Protein AF-F2PNS3-F1 (afdb_monomer_lite)

Radius of gyration: 21.72 Å; chains: 1; bounding box: 48×48×62 Å

Sequence (199 aa):
MDTTLRHGPFVMQLGSMPVQNILVDKEWNIKQFIEVQSICSLPIELMLPPSWITGKDIDKLLSTEDDRLQICYRQFAHTLRHEEAKRPLLPNGRLHSDTLIDGLHSSKFWLLQALQSSGNPLHTFRRVKGYGDNYAGKGKPLAAAAFRPQIYDYLKYKIASYVDYRKDVQKLFNGEYGRVYDEEDLDYIRRRPIVPERK

Secondary structure (DSSP, 8-state):
--GGGTT--EEEEE----GGGEEE-TT--EEEES--S-EEEEEGGG----TTTTSS-GGG--GGGHHHHHHHHHHHHHHHHHHHHHS-SSTTS--HHHHHHHHHHSTHHHHHHHHH-SS-HHHHHTTSTTSGGGSSSSS--HHHHHH-TTHHHHHHHHHHHHHHHHHHHHHHHTT-S-S---GGGGGGG----------

pLDDT: mean 71.18, std 15.19, range [37.59, 95.81]

Foldseek 3Di:
DPPVQQVDDWDWDQAQQDPVQFDADPVRHTDDGNDSVDTDRGRLLLDADHCCLLVDRVLPQDPVCLVSVLVSQLVVLVVQQVVCVVPPPDPVSDRSSVVSNVCSVALNRLQSCLVRDPDNSVSSNVPHPPQVVPPVDDDDRVVQCVVDPVSVVVVVVVVVVVVVVVVVVVCVVVCVPPPDPPVVPVCVVVPPDPDDPDD

Structure (mmCIF, N/CA/C/O backbone):
data_AF-F2PNS3-F1
#
_entry.id   AF-F2PNS3-F1
#
loop_
_atom_site.group_PDB
_atom_site.id
_atom_site.type_symbol
_atom_site.label_atom_id
_atom_site.label_alt_id
_atom_site.label_comp_id
_atom_site.label_asym_id
_atom_site.label_entity_id
_atom_site.label_seq_id
_atom_site.pdbx_PDB_ins_code
_atom_site.Cartn_x
_atom_site.Cartn_y
_atom_site.Cartn_z
_atom_site.occupancy
_atom_site.B_iso_or_equiv
_atom_site.auth_seq_id
_atom_site.auth_comp_id
_atom_site.auth_asym_id
_atom_site.auth_atom_id
_atom_site.pdbx_PDB_model_num
ATOM 1 N N . MET A 1 1 ? 3.417 -13.282 -0.973 1.00 59.19 1 MET A N 1
ATOM 2 C CA . MET A 1 1 ? 2.234 -12.900 -1.773 1.00 59.19 1 MET A CA 1
ATOM 3 C C . MET A 1 1 ? 1.357 -14.131 -1.872 1.00 59.19 1 MET A C 1
ATOM 5 O O . MET A 1 1 ? 1.878 -15.151 -2.310 1.00 59.19 1 MET A O 1
ATOM 9 N N . ASP A 1 2 ? 0.098 -14.058 -1.436 1.00 63.03 2 ASP A N 1
ATOM 10 C CA . ASP A 1 2 ? -0.874 -15.126 -1.698 1.00 63.03 2 ASP A CA 1
ATOM 11 C C . ASP A 1 2 ? -1.191 -15.096 -3.196 1.00 63.03 2 ASP A C 1
ATOM 13 O O . ASP A 1 2 ? -1.800 -14.158 -3.704 1.00 63.03 2 ASP A O 1
ATOM 17 N N . THR A 1 3 ? -0.706 -16.094 -3.929 1.00 65.88 3 THR A N 1
ATOM 18 C CA . THR A 1 3 ? -0.845 -16.153 -5.386 1.00 65.88 3 THR A CA 1
ATOM 19 C C . THR A 1 3 ? -2.300 -16.278 -5.829 1.00 65.88 3 THR A C 1
ATOM 21 O O . THR A 1 3 ? -2.596 -15.954 -6.978 1.00 65.88 3 THR A O 1
ATOM 24 N N . THR A 1 4 ? -3.202 -16.693 -4.934 1.00 70.06 4 THR A N 1
ATOM 25 C CA . THR A 1 4 ? -4.631 -16.851 -5.223 1.00 70.06 4 THR A CA 1
ATOM 26 C C . THR A 1 4 ? -5.373 -15.517 -5.328 1.00 70.06 4 THR A C 1
ATOM 28 O O . THR A 1 4 ? -6.423 -15.472 -5.961 1.00 70.06 4 THR A O 1
ATOM 31 N N . LEU A 1 5 ? -4.810 -14.420 -4.797 1.00 70.81 5 LEU A N 1
ATOM 32 C CA . LEU A 1 5 ? -5.436 -13.087 -4.798 1.00 70.81 5 LEU A CA 1
ATOM 33 C C . LEU A 1 5 ? -4.932 -12.150 -5.913 1.00 70.81 5 LEU A C 1
ATOM 35 O O . LEU A 1 5 ? -5.430 -11.034 -6.065 1.00 70.81 5 LEU A O 1
ATOM 39 N N . ARG A 1 6 ? -3.976 -12.603 -6.738 1.00 68.81 6 ARG A N 1
ATOM 40 C CA . ARG A 1 6 ? -3.361 -11.806 -7.824 1.00 68.81 6 ARG A CA 1
ATOM 41 C C . ARG A 1 6 ? -4.333 -11.395 -8.925 1.00 68.81 6 ARG A C 1
ATOM 43 O O . ARG A 1 6 ? -4.111 -10.409 -9.621 1.00 68.81 6 ARG A O 1
ATOM 50 N N . HIS A 1 7 ? -5.389 -12.181 -9.109 1.00 73.19 7 HIS A N 1
ATOM 51 C CA . HIS A 1 7 ? -6.412 -11.958 -10.131 1.00 73.19 7 HIS A CA 1
ATOM 52 C C . HIS A 1 7 ? -7.730 -11.460 -9.533 1.00 73.19 7 HIS A C 1
ATOM 54 O O . HIS A 1 7 ? -8.763 -11.496 -10.197 1.00 73.19 7 HIS A O 1
ATOM 60 N N . GLY A 1 8 ? -7.686 -10.977 -8.291 1.00 75.81 8 GLY A N 1
ATOM 61 C CA . GLY A 1 8 ? -8.823 -10.408 -7.597 1.00 75.81 8 GLY A CA 1
ATOM 62 C C . GLY A 1 8 ? -9.159 -11.125 -6.285 1.00 75.81 8 GLY A C 1
ATOM 63 O O . GLY A 1 8 ? -8.491 -12.084 -5.900 1.00 75.81 8 GLY A O 1
ATOM 64 N N . PRO A 1 9 ? -10.203 -10.655 -5.589 1.00 82.38 9 PRO A N 1
ATOM 65 C CA . PRO A 1 9 ? -11.119 -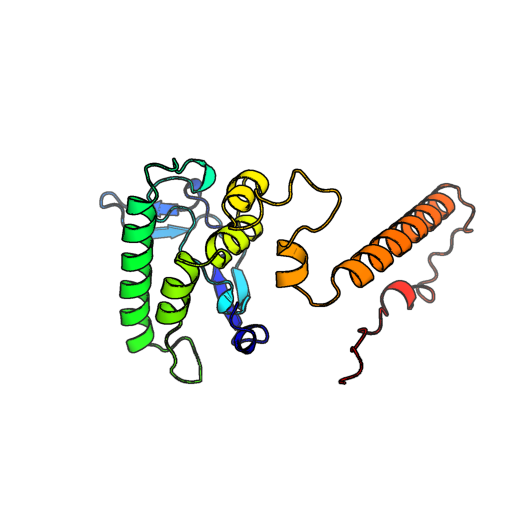9.602 -6.029 1.00 82.38 9 PRO A CA 1
ATOM 66 C C . PRO A 1 9 ? -10.454 -8.222 -6.073 1.00 82.38 9 PRO A C 1
ATOM 68 O O . PRO A 1 9 ? -9.507 -7.935 -5.337 1.00 82.38 9 PRO A O 1
ATOM 71 N N . PHE A 1 10 ? -10.940 -7.388 -6.988 1.00 85.12 10 PHE A N 1
ATOM 72 C CA . PHE A 1 10 ? -10.526 -5.997 -7.098 1.00 85.12 10 PHE A CA 1
ATOM 73 C C . PHE A 1 10 ? -11.463 -5.145 -6.256 1.00 85.12 10 PHE A C 1
ATOM 75 O O . PHE A 1 10 ? -12.682 -5.312 -6.310 1.00 85.12 10 PHE A O 1
ATOM 82 N N . VAL A 1 11 ? -10.886 -4.246 -5.475 1.00 84.44 11 VAL A N 1
ATOM 83 C CA . VAL A 1 11 ? -11.626 -3.333 -4.610 1.00 84.44 11 VAL A CA 1
ATOM 84 C C . VAL A 1 11 ? -11.233 -1.906 -4.943 1.00 84.44 11 VAL A C 1
ATOM 86 O O . VAL A 1 11 ? -10.104 -1.640 -5.365 1.00 84.44 11 VAL A O 1
ATOM 89 N N . MET A 1 12 ? -12.182 -0.990 -4.769 1.00 84.56 12 MET A N 1
ATOM 90 C CA . MET A 1 12 ? -11.931 0.433 -4.943 1.00 84.56 12 MET A CA 1
ATOM 91 C C . MET A 1 12 ? -11.015 0.905 -3.813 1.00 84.56 12 MET A C 1
ATOM 93 O O . MET A 1 12 ? -11.377 0.814 -2.641 1.00 84.56 12 MET A O 1
ATOM 97 N N . GLN A 1 13 ? -9.826 1.378 -4.165 1.00 81.38 13 GLN A N 1
ATOM 98 C CA . GLN A 1 13 ? -8.827 1.874 -3.227 1.00 81.38 13 GLN A CA 1
ATOM 99 C C . GLN A 1 13 ? -8.565 3.345 -3.523 1.00 81.38 13 GLN A C 1
ATOM 101 O O . GLN A 1 13 ? -8.410 3.745 -4.680 1.00 81.38 13 GLN A O 1
ATOM 106 N N . LEU A 1 14 ? -8.513 4.149 -2.463 1.00 76.75 14 LEU A N 1
ATOM 107 C CA . LEU A 1 14 ? -7.937 5.483 -2.544 1.00 76.75 14 LEU A CA 1
ATOM 108 C C . LEU A 1 14 ? -6.428 5.298 -2.740 1.00 76.75 14 LEU A C 1
ATOM 110 O O . LEU A 1 14 ? -5.812 4.505 -2.028 1.00 76.75 14 LEU A O 1
ATOM 114 N N . GLY A 1 15 ? -5.858 5.966 -3.742 1.00 70.12 15 GLY A N 1
ATOM 115 C CA . GLY A 1 15 ? -4.428 5.930 -4.032 1.00 70.12 15 GLY A CA 1
ATOM 116 C C . GLY A 1 15 ? -3.601 6.640 -2.959 1.00 70.12 15 GLY A C 1
ATOM 117 O O . GLY A 1 15 ? -4.011 6.753 -1.803 1.00 70.12 15 GLY A O 1
ATOM 118 N N . SER A 1 16 ? -2.425 7.154 -3.329 1.00 68.50 16 SER A N 1
ATOM 119 C CA . SER A 1 16 ? -1.614 7.957 -2.410 1.00 68.50 16 SER A CA 1
ATOM 120 C C . SER A 1 16 ? -2.439 9.121 -1.850 1.00 68.50 16 SER A C 1
ATOM 122 O O . SER A 1 16 ? -2.840 10.028 -2.578 1.00 68.50 16 SER A O 1
ATOM 124 N N . MET A 1 17 ? -2.704 9.080 -0.542 1.00 73.56 17 MET A N 1
ATOM 125 C CA . MET A 1 17 ? -3.360 10.157 0.198 1.00 73.56 17 MET A CA 1
ATOM 126 C C . MET A 1 17 ? -2.310 10.872 1.037 1.00 73.56 17 MET A C 1
ATOM 128 O O . MET A 1 17 ? -2.053 10.460 2.172 1.00 73.56 17 MET A O 1
ATOM 132 N N . PRO A 1 18 ? -1.646 11.898 0.497 1.00 74.00 18 PRO A N 1
ATOM 133 C CA . PRO A 1 18 ? -0.634 12.592 1.260 1.00 74.00 18 PRO A CA 1
ATOM 134 C C . PRO A 1 18 ? -1.296 13.431 2.363 1.00 74.00 18 PRO A C 1
ATOM 136 O O . PRO A 1 18 ? -2.397 13.953 2.186 1.00 74.00 18 PRO A O 1
ATOM 139 N N . VAL A 1 19 ? -0.623 13.562 3.510 1.00 78.38 19 VAL A N 1
ATOM 140 C CA . VAL A 1 19 ? -1.186 14.203 4.717 1.00 78.38 19 VAL A CA 1
ATOM 141 C C . VAL A 1 19 ? -1.659 15.631 4.439 1.00 78.38 19 VAL A C 1
ATOM 143 O O . VAL A 1 19 ? -2.686 16.040 4.968 1.00 78.38 19 VAL A O 1
ATOM 146 N N . GLN A 1 20 ? -0.968 16.369 3.562 1.00 81.25 20 GLN A N 1
ATOM 147 C CA . GLN A 1 20 ? -1.348 17.735 3.189 1.00 81.25 20 GLN A CA 1
ATOM 148 C C . GLN A 1 20 ? -2.720 17.853 2.502 1.00 81.25 20 GLN A C 1
ATOM 150 O O . GLN A 1 20 ? -3.283 18.942 2.470 1.00 81.25 20 GLN A O 1
ATOM 155 N N . ASN A 1 21 ? -3.269 16.751 1.982 1.00 81.69 21 ASN A N 1
ATOM 156 C CA . ASN A 1 21 ? -4.560 16.740 1.294 1.00 81.69 21 ASN A CA 1
ATOM 157 C C . ASN A 1 21 ? -5.712 16.290 2.211 1.00 81.69 21 ASN A C 1
ATOM 159 O O . ASN A 1 21 ? -6.832 16.115 1.728 1.00 81.69 21 ASN A O 1
ATOM 163 N N . ILE A 1 22 ? -5.462 16.089 3.511 1.00 86.38 22 ILE A N 1
ATOM 164 C CA . ILE A 1 22 ? -6.455 15.640 4.494 1.00 86.38 22 ILE A CA 1
ATOM 165 C C . ILE A 1 22 ? -6.854 16.819 5.381 1.00 86.38 22 ILE A C 1
ATOM 167 O O . ILE A 1 22 ? -6.030 17.373 6.104 1.00 86.38 22 ILE A O 1
ATOM 171 N N . LEU A 1 23 ? -8.136 17.178 5.355 1.00 90.31 23 LEU A N 1
ATOM 172 C CA . LEU A 1 23 ? -8.712 18.182 6.243 1.00 90.31 23 LEU A CA 1
ATOM 173 C C . LEU A 1 23 ? -9.327 17.514 7.468 1.00 90.31 23 LEU A C 1
ATOM 175 O O . LEU A 1 23 ? -10.104 16.561 7.345 1.00 90.31 23 LEU A O 1
ATOM 179 N N . VAL A 1 24 ? -9.010 18.057 8.640 1.00 92.31 24 VAL A N 1
ATOM 180 C CA . VAL A 1 24 ? -9.491 17.577 9.938 1.00 92.31 24 VAL A CA 1
ATOM 181 C C . VAL A 1 24 ? -10.218 18.682 10.705 1.00 92.31 24 VAL A C 1
ATOM 183 O O . VAL A 1 24 ? -9.988 19.866 10.457 1.00 92.31 24 VAL A O 1
ATOM 186 N N . ASP A 1 25 ? -11.109 18.305 11.624 1.00 95.25 25 ASP A N 1
ATOM 187 C CA . ASP A 1 25 ? -11.670 19.241 12.606 1.00 95.25 25 ASP A CA 1
ATOM 188 C C . ASP A 1 25 ? -10.725 19.476 13.800 1.00 95.25 25 ASP A C 1
ATOM 190 O O . ASP A 1 25 ? -9.586 19.004 13.826 1.00 95.25 25 ASP A O 1
ATOM 194 N N . LYS A 1 26 ? -11.192 20.249 14.789 1.00 95.50 26 LYS A N 1
ATOM 195 C CA . LYS A 1 26 ? -10.416 20.605 15.988 1.00 95.50 26 LYS A CA 1
ATOM 196 C C . LYS A 1 26 ? -10.078 19.382 16.845 1.00 95.50 26 LYS A C 1
ATOM 198 O O . LYS A 1 26 ? -9.096 19.404 17.582 1.00 95.50 26 LYS A O 1
ATOM 203 N N . GLU A 1 27 ? -10.872 18.326 16.728 1.00 95.81 27 GLU A N 1
ATOM 204 C CA . GLU A 1 27 ? -10.733 17.053 17.423 1.00 95.81 27 GLU A CA 1
ATOM 205 C C . GLU A 1 27 ? -9.960 16.008 16.592 1.00 95.81 27 GLU A C 1
ATOM 207 O O . GLU A 1 27 ? -9.907 14.843 16.980 1.00 95.81 27 GLU A O 1
ATOM 212 N N . TRP A 1 28 ? -9.332 16.412 15.479 1.00 87.94 28 TRP A N 1
ATOM 213 C CA . TRP A 1 28 ? -8.573 15.556 14.554 1.00 87.94 28 TRP A CA 1
ATOM 214 C C . TRP A 1 28 ? -9.398 14.517 13.777 1.00 87.94 28 TRP A C 1
ATOM 216 O O . TRP A 1 28 ? -8.833 13.599 13.177 1.00 87.94 28 TRP A O 1
ATOM 226 N N . ASN A 1 29 ? -10.722 14.663 13.701 1.00 90.12 29 ASN A N 1
ATOM 227 C CA . ASN A 1 29 ? -11.534 13.806 12.841 1.00 90.12 29 ASN A CA 1
ATOM 228 C C . ASN A 1 29 ? -11.372 14.220 11.379 1.00 90.12 29 ASN A C 1
ATOM 230 O O . ASN A 1 29 ? -11.543 15.391 11.037 1.00 90.12 29 ASN A O 1
ATOM 234 N N . ILE A 1 30 ? -11.128 13.246 10.500 1.00 88.56 30 ILE A N 1
ATOM 235 C CA . ILE A 1 30 ? -11.073 13.466 9.050 1.00 88.56 30 ILE A CA 1
ATOM 236 C C . ILE A 1 30 ? -12.444 13.949 8.563 1.00 88.56 30 ILE A C 1
ATOM 238 O O . ILE A 1 30 ? -13.450 13.258 8.732 1.00 88.56 30 ILE A O 1
ATOM 242 N N . LYS A 1 31 ? -12.483 15.133 7.944 1.00 93.56 31 LYS A N 1
ATOM 243 C CA . LYS A 1 31 ? -13.697 15.714 7.351 1.00 93.56 31 LYS A CA 1
ATOM 244 C C . LYS A 1 31 ? -13.723 15.606 5.842 1.00 93.56 31 LYS A C 1
ATOM 246 O O . LYS A 1 31 ? -14.784 15.365 5.275 1.00 93.56 31 LYS A O 1
ATOM 251 N N . GLN A 1 32 ? -12.581 15.813 5.195 1.00 87.94 32 GLN A N 1
ATOM 252 C CA . GLN A 1 32 ? -12.537 15.902 3.743 1.00 87.94 32 GLN A CA 1
ATOM 253 C C . GLN A 1 32 ? -11.150 15.569 3.194 1.00 87.94 32 GLN A C 1
ATOM 255 O O . GLN A 1 32 ? -10.132 15.831 3.832 1.00 87.94 32 GLN A O 1
ATOM 260 N N . PHE A 1 33 ? -11.133 15.040 1.972 1.00 85.12 33 PHE A N 1
ATOM 261 C CA . PHE A 1 33 ? -9.939 14.919 1.143 1.00 85.12 33 PHE A CA 1
ATOM 262 C C . PHE A 1 33 ? -10.001 15.989 0.048 1.00 85.12 33 PHE A C 1
ATOM 264 O O . PHE A 1 33 ? -10.978 16.038 -0.699 1.00 85.12 33 PHE A O 1
ATOM 271 N N . ILE A 1 34 ? -9.001 16.871 -0.014 1.00 79.25 34 ILE A N 1
ATOM 272 C CA . ILE A 1 34 ? -8.965 17.985 -0.981 1.00 79.25 34 ILE A CA 1
ATOM 273 C C . ILE A 1 34 ? -8.688 17.462 -2.386 1.00 79.25 34 ILE A C 1
ATOM 275 O O . ILE A 1 34 ? -9.328 17.868 -3.350 1.00 79.25 34 ILE A O 1
ATOM 279 N N . GLU A 1 35 ? -7.736 16.544 -2.493 1.00 67.75 35 GLU A N 1
ATOM 280 C CA . GLU A 1 35 ? -7.313 15.993 -3.767 1.00 67.75 35 GLU A CA 1
ATOM 281 C C . GLU A 1 35 ? -6.947 14.528 -3.559 1.00 67.75 35 GLU A C 1
ATOM 283 O O . GLU A 1 35 ? -5.933 14.179 -2.944 1.00 67.75 35 GLU A O 1
ATOM 288 N N . VAL A 1 36 ? -7.828 13.665 -4.062 1.00 63.34 36 VAL A N 1
ATOM 289 C CA . VAL A 1 36 ? -7.564 12.241 -4.203 1.00 63.34 36 VAL A CA 1
ATOM 290 C C . VAL A 1 36 ? -6.870 12.077 -5.548 1.00 63.34 36 VAL A C 1
ATOM 292 O O . VAL A 1 36 ? -7.523 12.058 -6.587 1.00 63.34 36 VAL A O 1
ATOM 295 N N . GLN A 1 37 ? -5.536 12.006 -5.532 1.00 63.72 37 GLN A N 1
ATOM 296 C CA . GLN A 1 37 ? -4.719 11.937 -6.752 1.00 63.72 37 GLN A CA 1
ATOM 297 C C . GLN A 1 37 ? -5.115 10.765 -7.661 1.00 63.72 37 GLN A C 1
ATOM 299 O O . GLN A 1 37 ? -4.942 10.823 -8.875 1.00 63.72 37 GLN A O 1
ATOM 304 N N . SER A 1 38 ? -5.646 9.688 -7.078 1.00 67.44 38 SER A N 1
ATOM 305 C CA . SER A 1 38 ? -6.239 8.583 -7.824 1.00 67.44 38 SER A CA 1
ATOM 306 C C . SER A 1 38 ? -7.203 7.778 -6.958 1.00 67.44 38 SER A C 1
ATOM 308 O O . SER A 1 38 ? -6.968 7.565 -5.768 1.00 67.44 38 SER A O 1
ATOM 310 N N . ILE A 1 39 ? -8.285 7.307 -7.570 1.00 78.62 39 ILE A N 1
ATOM 311 C CA . ILE A 1 39 ? -9.094 6.202 -7.057 1.00 78.62 39 ILE A CA 1
ATOM 312 C C . ILE A 1 39 ? -8.952 5.082 -8.075 1.00 78.62 39 ILE A C 1
ATOM 314 O O . ILE A 1 39 ? -9.240 5.281 -9.254 1.00 78.62 39 ILE A O 1
ATOM 318 N N . CYS A 1 40 ? -8.492 3.920 -7.629 1.00 79.38 40 CYS A N 1
ATOM 319 C CA . CYS A 1 40 ? -8.182 2.808 -8.515 1.00 79.38 40 CYS A CA 1
ATOM 320 C C . CYS A 1 40 ? -8.881 1.538 -8.039 1.00 79.38 40 CYS A C 1
ATOM 322 O O . CYS A 1 40 ? -8.894 1.227 -6.849 1.00 79.38 40 CYS A O 1
ATOM 324 N N . SER A 1 41 ? -9.413 0.766 -8.984 1.00 86.31 41 SER A N 1
ATOM 325 C CA . SER A 1 41 ? -9.805 -0.618 -8.727 1.00 86.31 41 SER A CA 1
ATOM 326 C C . SER A 1 41 ? -8.546 -1.481 -8.774 1.00 86.31 41 SER A C 1
ATOM 328 O O . SER A 1 41 ? -7.973 -1.694 -9.843 1.00 86.31 41 SER A O 1
ATOM 330 N N . LEU A 1 42 ? -8.068 -1.920 -7.610 1.00 84.12 42 LEU A N 1
ATOM 331 C CA . LEU A 1 42 ? -6.819 -2.670 -7.466 1.00 84.12 42 LEU A CA 1
ATOM 332 C C . LEU A 1 42 ? -7.075 -4.024 -6.797 1.00 84.12 42 LEU A C 1
ATOM 334 O O . LEU A 1 42 ? -8.009 -4.129 -5.992 1.00 84.12 42 LEU A O 1
ATOM 338 N N . PRO A 1 43 ? -6.250 -5.055 -7.079 1.00 85.12 43 PRO A N 1
ATOM 339 C CA . PRO A 1 43 ? -6.300 -6.308 -6.342 1.00 85.12 43 PRO A CA 1
ATOM 340 C C . PRO A 1 43 ? -6.238 -6.034 -4.845 1.00 85.12 43 PRO A C 1
ATOM 342 O O . PRO A 1 43 ? -5.425 -5.227 -4.384 1.00 85.12 43 PRO A O 1
ATOM 345 N N . ILE A 1 44 ? -7.080 -6.720 -4.082 1.00 83.50 44 ILE A N 1
ATOM 346 C CA . ILE A 1 44 ? -7.166 -6.504 -2.639 1.00 83.50 44 ILE A CA 1
ATOM 347 C C . ILE A 1 44 ? -5.830 -6.746 -1.927 1.00 83.50 44 ILE A C 1
ATOM 349 O O . ILE A 1 44 ? -5.541 -6.110 -0.926 1.00 83.50 44 ILE A O 1
ATOM 353 N N . GLU A 1 45 ? -4.948 -7.586 -2.478 1.00 80.25 45 GLU A N 1
ATOM 354 C CA . GLU A 1 45 ? -3.616 -7.803 -1.910 1.00 80.25 45 GLU A CA 1
ATOM 355 C C . GLU A 1 45 ? -2.723 -6.552 -1.877 1.00 80.25 45 GLU A C 1
ATOM 357 O O . GLU A 1 45 ? -1.747 -6.566 -1.120 1.00 80.25 45 GLU A O 1
ATOM 362 N N . LEU A 1 46 ? -3.047 -5.529 -2.683 1.00 81.75 46 LEU A N 1
ATOM 363 C CA . LEU A 1 46 ? -2.368 -4.233 -2.746 1.00 81.75 46 LEU A CA 1
ATOM 364 C C . LEU A 1 46 ? -2.927 -3.214 -1.750 1.00 81.75 46 LEU A C 1
ATOM 366 O O . LEU A 1 46 ? -2.326 -2.155 -1.592 1.00 81.75 46 LEU A O 1
ATOM 370 N N . MET A 1 47 ? -4.046 -3.509 -1.087 1.00 83.50 47 MET A N 1
ATOM 371 C CA . MET A 1 47 ? -4.551 -2.633 -0.042 1.00 83.50 47 MET A CA 1
ATOM 372 C C . MET A 1 47 ? -3.560 -2.654 1.118 1.00 83.50 47 MET A C 1
ATOM 374 O O . MET A 1 47 ? -3.230 -3.709 1.659 1.00 83.50 47 MET A O 1
ATOM 378 N N . LEU A 1 48 ? -3.065 -1.474 1.469 1.00 81.94 48 LEU A N 1
ATOM 379 C CA . LEU A 1 48 ? -2.220 -1.244 2.628 1.00 81.94 48 LEU A CA 1
ATOM 380 C C . LEU A 1 48 ? -2.857 -0.167 3.505 1.00 81.94 48 LEU A C 1
ATOM 382 O O . LEU A 1 48 ? -3.609 0.673 2.998 1.00 81.94 48 LEU A O 1
ATOM 386 N N . PRO A 1 49 ? -2.553 -0.145 4.812 1.00 84.06 49 PRO A N 1
ATOM 387 C CA . PRO A 1 49 ? -2.902 0.998 5.637 1.00 84.06 49 PRO A CA 1
ATOM 388 C C . PRO A 1 49 ? -2.247 2.274 5.082 1.00 84.06 49 PRO A C 1
ATOM 390 O O . PRO A 1 49 ? -1.159 2.192 4.503 1.00 84.06 49 PRO A O 1
ATOM 393 N N . PRO A 1 50 ? -2.863 3.455 5.268 1.00 81.50 50 PRO A N 1
ATOM 394 C CA . PRO A 1 50 ? -2.295 4.706 4.781 1.00 81.50 50 PRO A CA 1
ATOM 395 C C . PRO A 1 50 ? -0.851 4.921 5.256 1.00 81.50 50 PRO A C 1
ATOM 397 O O . PRO A 1 50 ? -0.514 4.629 6.404 1.00 81.50 50 PRO A O 1
ATOM 400 N N . SER A 1 51 ? 0.005 5.483 4.398 1.00 77.50 51 SER A N 1
ATOM 401 C CA . SER A 1 51 ? 1.439 5.682 4.690 1.00 77.50 51 SER A CA 1
ATOM 402 C C . SER A 1 51 ? 1.704 6.525 5.942 1.00 77.50 51 SER A C 1
ATOM 404 O O . SER A 1 51 ? 2.734 6.370 6.592 1.00 77.50 51 SER A O 1
ATOM 406 N N . TRP A 1 52 ? 0.756 7.391 6.294 1.00 80.44 52 TRP A N 1
ATOM 407 C CA . TRP A 1 52 ? 0.786 8.279 7.450 1.00 80.44 52 TRP A CA 1
ATOM 408 C C . TRP A 1 52 ? 0.158 7.683 8.711 1.00 80.44 52 TRP A C 1
ATOM 410 O O . TRP A 1 52 ? -0.028 8.404 9.687 1.00 80.44 52 TRP A O 1
ATOM 420 N N . ILE A 1 53 ? -0.169 6.387 8.739 1.00 84.25 53 ILE A N 1
ATOM 421 C CA . ILE A 1 53 ? -0.887 5.779 9.870 1.00 84.25 53 ILE A CA 1
ATOM 422 C C . ILE A 1 53 ? -0.141 5.864 11.204 1.00 84.25 53 ILE A C 1
ATOM 424 O O . ILE A 1 53 ? -0.743 5.826 12.273 1.00 84.25 53 ILE A O 1
ATOM 428 N N . THR A 1 54 ? 1.178 6.016 11.155 1.00 85.12 54 THR A N 1
ATOM 429 C CA . THR A 1 54 ? 1.999 6.232 12.346 1.00 85.12 54 THR A CA 1
ATOM 430 C C . THR A 1 54 ? 1.969 7.685 12.821 1.00 85.12 54 THR A C 1
ATOM 432 O O . THR A 1 54 ? 2.537 7.983 13.864 1.00 85.12 54 THR A O 1
ATOM 435 N N . GLY A 1 55 ? 1.342 8.613 12.095 1.00 81.50 55 GLY A N 1
ATOM 436 C CA . GLY A 1 55 ? 1.472 10.061 12.295 1.00 81.50 55 GLY A CA 1
ATOM 437 C C . GLY A 1 55 ? 2.806 10.627 11.792 1.00 81.50 55 GLY A C 1
ATOM 438 O O . GLY A 1 55 ? 3.124 11.785 12.050 1.00 81.50 55 GLY A O 1
ATOM 439 N N . LYS A 1 56 ? 3.603 9.813 11.094 1.00 77.50 56 LYS A N 1
ATOM 440 C CA . LYS A 1 56 ? 4.839 10.204 10.417 1.00 77.50 56 LYS A CA 1
ATOM 441 C C . LYS A 1 56 ? 4.799 9.707 8.982 1.00 77.50 56 LYS A C 1
ATOM 443 O O . LYS A 1 56 ? 4.142 8.717 8.675 1.00 77.50 56 LYS A O 1
ATOM 448 N N . ASP A 1 57 ? 5.536 10.391 8.118 1.00 73.94 57 ASP A N 1
ATOM 449 C CA . ASP A 1 57 ? 5.851 9.851 6.802 1.00 73.94 57 ASP A CA 1
ATOM 450 C C . ASP A 1 57 ? 6.653 8.554 6.978 1.00 73.94 57 ASP A C 1
ATOM 452 O O . ASP A 1 57 ? 7.590 8.508 7.782 1.00 73.94 57 ASP A O 1
ATOM 456 N N . ILE A 1 58 ? 6.290 7.508 6.240 1.00 72.88 58 ILE A N 1
ATOM 457 C CA . ILE A 1 58 ? 6.963 6.212 6.302 1.00 72.88 58 ILE A CA 1
ATOM 458 C C . ILE A 1 58 ? 8.446 6.321 5.936 1.00 72.88 58 ILE A C 1
ATOM 460 O O . ILE A 1 58 ? 9.271 5.601 6.497 1.00 72.88 58 ILE A O 1
ATOM 464 N N . ASP A 1 59 ? 8.799 7.272 5.065 1.00 67.50 59 ASP A N 1
ATOM 465 C CA . ASP A 1 59 ? 10.189 7.539 4.692 1.00 67.50 59 ASP A CA 1
ATOM 466 C C . ASP A 1 59 ? 10.983 8.169 5.844 1.00 67.50 59 ASP A C 1
ATOM 468 O O . ASP A 1 59 ? 12.207 8.054 5.892 1.00 67.50 59 ASP A O 1
ATOM 472 N N . LYS A 1 60 ? 10.288 8.794 6.802 1.00 71.38 60 LYS A N 1
ATOM 473 C CA . LYS A 1 60 ? 10.856 9.432 7.998 1.00 71.38 60 LYS A CA 1
ATOM 474 C C . LYS A 1 60 ? 10.773 8.552 9.246 1.00 71.38 60 LYS A C 1
ATOM 476 O O . LYS A 1 60 ? 11.200 8.990 10.314 1.00 71.38 60 LYS A O 1
ATOM 481 N N . LEU A 1 61 ? 10.217 7.345 9.140 1.00 72.69 61 LEU A N 1
ATOM 482 C CA . LEU A 1 61 ? 10.142 6.415 10.260 1.00 72.69 61 LEU A CA 1
ATOM 483 C C . LEU A 1 61 ? 11.549 5.897 10.582 1.00 72.69 61 LEU A C 1
ATOM 485 O O . LEU A 1 61 ? 12.188 5.259 9.742 1.00 72.69 61 LEU A O 1
ATOM 489 N N . LEU A 1 62 ? 12.043 6.149 11.792 1.00 64.75 62 LEU A N 1
ATOM 490 C CA . LEU A 1 62 ? 13.334 5.610 12.229 1.00 64.75 62 LEU A CA 1
ATOM 491 C C . LEU A 1 62 ? 13.218 4.098 12.476 1.00 64.75 62 LEU A C 1
ATOM 493 O O . LEU A 1 62 ? 12.143 3.602 12.798 1.00 64.75 62 LEU A O 1
ATOM 497 N N . SER A 1 63 ? 14.321 3.353 12.355 1.00 67.75 63 SER A N 1
ATOM 498 C CA . SER A 1 63 ? 14.336 1.910 12.666 1.00 67.75 63 SER A CA 1
ATOM 499 C C . SER A 1 63 ? 13.953 1.611 14.120 1.00 67.75 63 SER A C 1
ATOM 501 O O . SER A 1 63 ? 13.433 0.546 14.424 1.00 67.75 63 SER A O 1
ATOM 503 N N . THR A 1 64 ? 14.171 2.565 15.024 1.00 67.94 64 THR A N 1
ATOM 504 C CA . THR A 1 64 ? 13.769 2.482 16.434 1.00 67.94 64 THR A CA 1
ATOM 505 C C . THR A 1 64 ? 12.265 2.661 16.654 1.00 67.94 64 THR A C 1
ATOM 507 O O . THR A 1 64 ? 11.794 2.480 17.771 1.00 67.94 64 THR A O 1
ATOM 510 N N . GLU A 1 65 ? 11.498 3.015 15.619 1.00 77.56 65 GLU A N 1
ATOM 511 C CA . GLU A 1 65 ? 10.046 3.226 15.689 1.00 77.56 65 GLU A CA 1
ATOM 512 C C . GLU A 1 65 ? 9.240 2.078 15.059 1.00 77.56 65 GLU A C 1
ATOM 514 O O . GLU A 1 65 ? 8.031 2.211 14.849 1.00 77.56 65 GLU A O 1
ATOM 519 N N . ASP A 1 66 ? 9.880 0.940 14.777 1.00 78.19 66 ASP A N 1
ATOM 520 C CA . ASP A 1 66 ? 9.220 -0.239 14.208 1.00 78.19 66 ASP A CA 1
ATOM 521 C C . ASP A 1 66 ? 8.068 -0.743 15.103 1.00 78.19 66 ASP A C 1
ATOM 523 O O . ASP A 1 66 ? 7.023 -1.153 14.591 1.00 78.19 66 ASP A O 1
ATOM 527 N N . ASP A 1 67 ? 8.184 -0.614 16.429 1.00 85.12 67 ASP A N 1
ATOM 528 C CA . ASP A 1 67 ? 7.107 -0.952 17.371 1.00 85.12 67 ASP A CA 1
ATOM 529 C C . ASP A 1 67 ? 5.863 -0.078 17.166 1.00 85.12 67 ASP A C 1
ATOM 531 O O . ASP A 1 67 ? 4.733 -0.572 17.193 1.00 85.12 67 ASP A O 1
ATOM 535 N N . ARG A 1 68 ? 6.050 1.219 16.890 1.00 86.69 68 ARG A N 1
ATOM 536 C CA . ARG A 1 68 ? 4.941 2.145 16.620 1.00 86.69 68 ARG A CA 1
ATOM 537 C C . ARG A 1 68 ? 4.219 1.761 15.336 1.00 86.69 68 ARG A C 1
ATOM 539 O O . ARG A 1 68 ? 2.990 1.746 15.313 1.00 86.69 68 ARG A O 1
ATOM 546 N N . LEU A 1 69 ? 4.969 1.417 14.288 1.00 85.81 69 LEU A N 1
ATOM 547 C CA . LEU A 1 69 ? 4.391 0.902 13.048 1.00 85.81 69 LEU A CA 1
ATOM 548 C C . LEU A 1 69 ? 3.576 -0.365 13.313 1.00 85.81 69 LEU A C 1
ATOM 550 O O . LEU A 1 69 ? 2.434 -0.447 12.865 1.00 85.81 69 LEU A O 1
ATOM 554 N N . GLN A 1 70 ? 4.115 -1.315 14.080 1.00 87.31 70 GLN A N 1
ATOM 555 C CA . GLN A 1 70 ? 3.396 -2.542 14.419 1.00 87.31 70 GLN A CA 1
ATOM 556 C C . GLN A 1 70 ? 2.102 -2.285 15.189 1.00 87.31 70 GLN A C 1
ATOM 558 O O . GLN A 1 70 ? 1.078 -2.892 14.871 1.00 87.31 70 GLN A O 1
ATOM 563 N N . ILE A 1 71 ? 2.124 -1.382 16.170 1.00 90.38 71 ILE A N 1
ATOM 564 C CA . ILE A 1 71 ? 0.940 -1.017 16.954 1.00 90.38 71 ILE A CA 1
ATOM 565 C C . ILE A 1 71 ? -0.128 -0.399 16.047 1.00 90.38 71 ILE A C 1
ATOM 567 O O . ILE A 1 71 ? -1.248 -0.910 15.992 1.00 90.38 71 ILE A O 1
ATOM 571 N N . CYS A 1 72 ? 0.221 0.645 15.291 1.00 90.06 72 CYS A N 1
ATOM 572 C CA . CYS A 1 72 ? -0.716 1.348 14.413 1.00 90.06 72 CYS A CA 1
ATOM 573 C C . CYS A 1 72 ? -1.298 0.420 13.334 1.00 90.06 72 CYS A C 1
ATOM 575 O O . CYS A 1 72 ? -2.499 0.436 13.067 1.00 90.06 72 CYS A O 1
ATOM 577 N N . TYR A 1 73 ? -0.465 -0.439 12.746 1.00 88.88 73 TYR A N 1
ATOM 578 C CA . TYR A 1 73 ? -0.892 -1.383 11.719 1.00 88.88 73 TYR A CA 1
ATOM 579 C C . TYR A 1 73 ? -1.841 -2.454 12.282 1.00 88.88 73 TYR A C 1
ATOM 581 O O . TYR A 1 73 ? -2.853 -2.778 11.660 1.00 88.88 73 TYR A O 1
ATOM 589 N N . ARG A 1 74 ? -1.564 -2.994 13.478 1.00 90.00 74 ARG A N 1
ATOM 590 C CA . ARG A 1 74 ? -2.467 -3.952 14.144 1.00 90.00 74 ARG A CA 1
ATOM 591 C C . ARG A 1 74 ? -3.797 -3.310 14.524 1.00 90.00 74 ARG A C 1
ATOM 593 O O . ARG A 1 74 ? -4.833 -3.938 14.327 1.00 90.00 74 ARG A O 1
ATOM 600 N N . GLN A 1 75 ? -3.776 -2.075 15.027 1.00 92.31 75 GLN A N 1
ATOM 601 C CA . GLN A 1 75 ? -4.994 -1.313 15.312 1.00 92.31 75 GLN A CA 1
ATOM 602 C C . GLN A 1 75 ? -5.837 -1.138 14.048 1.00 92.31 75 GLN A C 1
ATOM 604 O O . GLN A 1 75 ? -7.030 -1.424 14.069 1.00 92.31 75 GLN A O 1
ATOM 609 N N . PHE A 1 76 ? -5.213 -0.765 12.928 1.00 91.44 76 PHE A N 1
ATOM 610 C CA . PHE A 1 76 ? -5.900 -0.669 11.643 1.00 91.44 76 PHE A CA 1
ATOM 611 C C . PHE A 1 76 ? -6.525 -1.987 11.210 1.00 91.44 76 PHE A C 1
ATOM 613 O O . PHE A 1 76 ? -7.708 -2.022 10.886 1.00 91.44 76 PHE A O 1
ATOM 620 N N . ALA A 1 77 ? -5.751 -3.075 11.220 1.00 90.38 77 ALA A N 1
ATOM 621 C CA . ALA A 1 77 ? -6.247 -4.383 10.815 1.00 90.38 77 ALA A CA 1
ATOM 622 C C . ALA A 1 77 ? -7.412 -4.843 11.706 1.00 90.38 77 ALA A C 1
ATOM 624 O O . ALA A 1 77 ? -8.383 -5.401 11.204 1.00 90.38 77 ALA A O 1
ATOM 625 N N . HIS A 1 78 ? -7.356 -4.564 13.011 1.00 92.12 78 HIS A N 1
ATOM 626 C CA . HIS A 1 78 ? -8.441 -4.877 13.936 1.00 92.12 78 HIS A CA 1
ATOM 627 C C . HIS A 1 78 ? -9.709 -4.059 13.653 1.00 92.12 78 HIS A C 1
ATOM 629 O O . HIS A 1 78 ? -10.800 -4.624 13.588 1.00 92.12 78 HIS A O 1
ATOM 635 N N . THR A 1 79 ? -9.575 -2.750 13.426 1.00 92.75 79 THR A N 1
ATOM 636 C CA . THR A 1 79 ? -10.703 -1.890 13.038 1.00 92.75 79 THR A CA 1
ATOM 637 C C . THR A 1 79 ? -11.295 -2.330 11.702 1.00 92.75 79 THR A C 1
ATOM 639 O O . THR A 1 79 ? -12.510 -2.479 11.592 1.00 92.75 79 THR A O 1
ATOM 642 N N . LEU A 1 80 ? -10.450 -2.623 10.707 1.00 90.69 80 LEU A N 1
ATOM 643 C CA . LEU A 1 80 ? -10.890 -3.133 9.412 1.00 90.69 80 LEU A CA 1
ATOM 644 C C . LEU A 1 80 ? -11.660 -4.443 9.574 1.00 90.69 80 LEU A C 1
ATOM 646 O O . LEU A 1 80 ? -12.733 -4.569 9.004 1.00 90.69 80 LEU A O 1
ATOM 650 N N . ARG A 1 81 ? -11.177 -5.375 10.403 1.00 92.38 81 ARG A N 1
ATOM 651 C CA . ARG A 1 81 ? -11.872 -6.638 10.691 1.00 92.38 81 ARG A CA 1
ATOM 652 C C . ARG A 1 81 ? -13.299 -6.402 11.187 1.00 92.38 81 ARG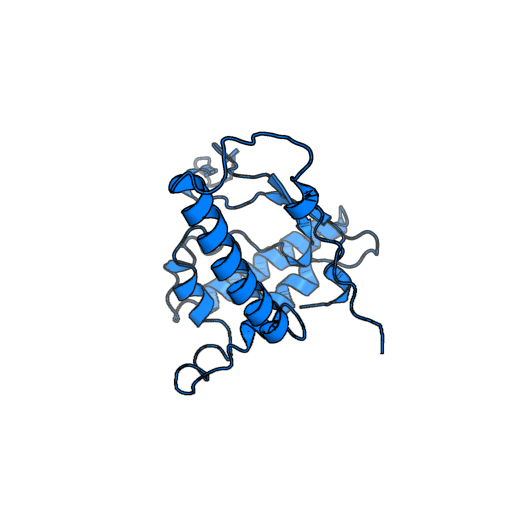 A C 1
ATOM 654 O O . ARG A 1 81 ? -14.221 -7.106 10.780 1.00 92.38 81 ARG A O 1
ATOM 661 N N . HIS A 1 82 ? -13.478 -5.432 12.083 1.00 92.25 82 HIS A N 1
ATOM 662 C CA . HIS A 1 82 ? -14.788 -5.096 12.634 1.00 92.25 82 HIS A CA 1
ATOM 663 C C . HIS A 1 82 ? -15.727 -4.504 11.570 1.00 92.25 82 HIS A C 1
ATOM 665 O O . HIS A 1 82 ? -16.917 -4.813 11.560 1.00 92.25 82 HIS A O 1
ATOM 671 N N . GLU A 1 83 ? -15.196 -3.705 10.643 1.00 91.19 83 GLU A N 1
ATOM 672 C CA . GLU A 1 83 ? -15.963 -3.165 9.515 1.00 91.19 83 GLU A CA 1
ATOM 673 C C . GLU A 1 83 ? -16.260 -4.225 8.442 1.00 91.19 83 GLU A C 1
ATOM 675 O O . GLU A 1 83 ? -17.385 -4.305 7.949 1.00 91.19 83 GLU A O 1
ATOM 680 N N . GLU A 1 84 ? -15.311 -5.113 8.143 1.00 90.25 84 GLU A N 1
ATOM 681 C CA . GLU A 1 84 ? -15.504 -6.250 7.236 1.00 90.25 84 GLU A CA 1
ATOM 682 C C . GLU A 1 84 ? -16.569 -7.227 7.752 1.00 90.25 84 GLU A C 1
ATOM 684 O O . GLU A 1 84 ? -17.323 -7.787 6.960 1.00 90.25 84 GLU A O 1
ATOM 689 N N . ALA A 1 85 ? -16.680 -7.402 9.073 1.00 88.75 85 ALA A N 1
ATOM 690 C CA . ALA A 1 85 ? -17.732 -8.218 9.678 1.00 88.75 85 ALA A CA 1
ATOM 691 C C . ALA A 1 85 ? -19.141 -7.644 9.436 1.00 88.75 85 ALA A C 1
ATOM 693 O O . ALA A 1 85 ? -20.103 -8.404 9.338 1.00 88.75 85 ALA A O 1
ATOM 694 N N . LYS A 1 86 ? -19.269 -6.315 9.316 1.00 90.00 86 LYS A N 1
ATOM 695 C CA . LYS A 1 86 ? -20.530 -5.643 8.957 1.00 90.00 86 LYS A CA 1
ATOM 696 C C . LYS A 1 86 ? -20.764 -5.669 7.448 1.00 90.00 86 LYS A C 1
ATOM 698 O O . LYS A 1 86 ? -21.901 -5.802 7.000 1.00 90.00 86 LYS A O 1
ATOM 703 N N . ARG A 1 87 ? -19.695 -5.514 6.662 1.00 85.81 87 ARG A N 1
ATOM 704 C CA . ARG A 1 87 ? -19.733 -5.465 5.200 1.00 85.81 87 ARG A CA 1
ATOM 705 C C . ARG A 1 87 ? -18.502 -6.164 4.607 1.00 85.81 87 ARG A C 1
ATOM 707 O O . ARG A 1 87 ? -17.460 -5.524 4.457 1.00 85.81 87 ARG A O 1
ATOM 714 N N . PRO A 1 88 ? -18.620 -7.446 4.222 1.00 84.31 88 PRO A N 1
ATOM 715 C CA . PRO A 1 88 ? -17.491 -8.202 3.691 1.00 84.31 88 PRO A CA 1
ATOM 716 C C . PRO A 1 88 ? -16.904 -7.568 2.424 1.00 84.31 88 PRO A C 1
ATOM 718 O O . PRO A 1 88 ? -17.637 -7.233 1.492 1.00 84.31 88 PRO A O 1
ATOM 721 N N . LEU A 1 89 ? -15.574 -7.431 2.378 1.00 80.06 89 LEU A N 1
ATOM 722 C CA . LEU A 1 89 ? -14.843 -6.962 1.191 1.00 80.06 89 LEU A CA 1
ATOM 723 C C . LEU A 1 89 ? -14.567 -8.087 0.186 1.00 80.06 89 LEU A C 1
ATOM 725 O O . LEU A 1 89 ? -14.426 -7.835 -1.011 1.00 80.06 89 LEU A O 1
ATOM 729 N N . LEU A 1 90 ? -14.474 -9.330 0.665 1.00 78.88 90 LEU A N 1
ATOM 730 C CA . LEU A 1 90 ? -14.202 -10.505 -0.155 1.00 78.88 90 LEU A CA 1
ATOM 731 C C . LEU A 1 90 ? -15.497 -11.298 -0.419 1.00 78.88 90 LEU A C 1
ATOM 733 O O . LEU A 1 90 ? -16.212 -11.620 0.532 1.00 78.88 90 LEU A O 1
ATOM 737 N N . PRO A 1 91 ? -15.775 -11.715 -1.671 1.00 75.00 91 PRO A N 1
ATOM 738 C CA . PRO A 1 91 ? -16.970 -12.501 -2.005 1.00 75.00 91 PRO A CA 1
ATOM 739 C C . PRO A 1 91 ? -17.047 -13.863 -1.303 1.00 75.00 91 PRO A C 1
ATOM 741 O O . PRO A 1 91 ? -18.126 -14.419 -1.137 1.00 75.00 91 PRO A O 1
ATOM 744 N N . ASN A 1 92 ? -15.901 -14.420 -0.907 1.00 78.25 92 ASN A N 1
ATOM 745 C CA . ASN A 1 92 ? -15.795 -15.730 -0.262 1.00 78.25 92 ASN A CA 1
ATOM 746 C C . ASN A 1 92 ? -15.922 -15.671 1.272 1.00 78.25 92 ASN A C 1
ATOM 748 O O . ASN A 1 92 ? -15.675 -16.677 1.932 1.00 78.25 92 ASN A O 1
ATOM 752 N N . GLY A 1 93 ? -16.237 -14.502 1.843 1.00 75.88 93 GLY A N 1
ATOM 753 C CA . GLY A 1 93 ? -16.383 -14.316 3.289 1.00 75.88 93 GLY A CA 1
ATOM 754 C C . GLY A 1 93 ? -15.074 -14.352 4.085 1.00 75.88 93 GLY A C 1
ATOM 755 O O . GLY A 1 93 ? -15.111 -14.260 5.310 1.00 75.88 93 GLY A O 1
ATOM 756 N N . ARG A 1 94 ? -13.909 -14.469 3.428 1.00 80.12 94 ARG A N 1
ATOM 757 C CA . ARG A 1 94 ? -12.614 -14.283 4.100 1.00 80.12 94 ARG A CA 1
ATOM 758 C C . ARG A 1 94 ? -12.459 -12.810 4.490 1.00 80.12 94 ARG A C 1
ATOM 760 O O . ARG A 1 94 ? -13.031 -11.928 3.854 1.00 80.12 94 ARG A O 1
ATOM 767 N N . LEU A 1 95 ? -11.660 -12.544 5.516 1.00 81.50 95 LEU A N 1
ATOM 768 C CA . LEU A 1 95 ? -11.388 -11.188 5.987 1.00 81.50 95 LEU A CA 1
ATOM 769 C C . LEU A 1 95 ? -10.020 -10.756 5.466 1.00 81.50 95 LEU A C 1
ATOM 771 O O . LEU A 1 95 ? -9.013 -11.433 5.695 1.00 81.50 95 LEU A O 1
ATOM 775 N N . HIS A 1 96 ? -9.970 -9.646 4.735 1.00 82.62 96 HIS A N 1
ATOM 776 C CA . HIS A 1 96 ? -8.710 -9.107 4.244 1.00 82.62 96 HIS A CA 1
ATOM 777 C C . HIS A 1 96 ? -7.807 -8.671 5.400 1.00 82.62 96 HIS A C 1
ATOM 779 O O . HIS A 1 96 ? -6.582 -8.798 5.294 1.00 82.62 96 HIS A O 1
ATOM 785 N N . SER A 1 97 ? -8.399 -8.260 6.529 1.00 84.88 97 SER A N 1
ATOM 786 C CA . SER A 1 97 ? -7.687 -7.933 7.765 1.00 84.88 97 SER A CA 1
ATOM 787 C C . SER A 1 97 ? -6.661 -8.991 8.176 1.00 84.88 97 SER A C 1
ATOM 789 O O . SER A 1 97 ? -5.582 -8.643 8.652 1.00 84.88 97 SER A O 1
ATOM 791 N N . ASP A 1 98 ? -6.964 -10.274 7.960 1.00 81.25 98 ASP A N 1
ATOM 792 C CA . ASP A 1 98 ? -6.072 -11.376 8.339 1.00 81.25 98 ASP A CA 1
ATOM 793 C C . ASP A 1 98 ? -4.817 -11.383 7.466 1.00 81.25 98 ASP A C 1
ATOM 795 O O . ASP A 1 98 ? -3.692 -11.438 7.960 1.00 81.25 98 ASP A O 1
ATOM 799 N N . THR A 1 99 ? -4.998 -11.172 6.161 1.00 78.25 99 THR A N 1
ATOM 800 C CA . THR A 1 99 ? -3.881 -11.085 5.214 1.00 78.25 99 THR A CA 1
ATOM 801 C C . THR A 1 99 ? -3.042 -9.816 5.376 1.00 78.25 99 THR A C 1
ATOM 803 O O . THR A 1 99 ? -1.866 -9.810 4.999 1.00 78.25 99 THR A O 1
ATO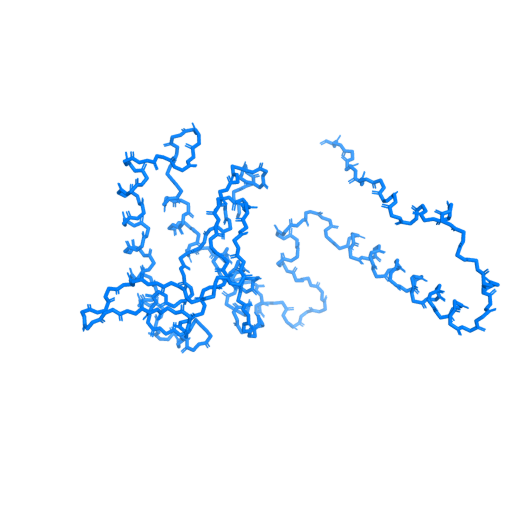M 806 N N . LEU A 1 100 ? -3.612 -8.740 5.934 1.00 81.31 100 LEU A N 1
ATOM 807 C CA . LEU A 1 100 ? -2.861 -7.528 6.256 1.00 81.31 100 LEU A CA 1
ATOM 808 C C . LEU A 1 100 ? -1.856 -7.792 7.375 1.00 81.31 100 LEU A C 1
ATOM 810 O O . LEU A 1 100 ? -0.701 -7.387 7.231 1.00 81.31 100 LEU A O 1
ATOM 814 N N . ILE A 1 101 ? -2.272 -8.459 8.459 1.00 79.31 101 ILE A N 1
ATOM 815 C CA . ILE A 1 101 ? -1.403 -8.752 9.611 1.00 79.31 101 ILE A CA 1
ATOM 816 C C . ILE A 1 101 ? -0.226 -9.627 9.175 1.00 79.31 101 ILE A C 1
ATOM 818 O O . ILE A 1 101 ? 0.923 -9.304 9.480 1.00 79.31 101 ILE A O 1
ATOM 822 N N . ASP A 1 102 ? -0.495 -10.672 8.391 1.00 75.75 102 ASP A N 1
ATOM 823 C CA . ASP A 1 102 ? 0.549 -11.523 7.809 1.00 75.75 102 ASP A CA 1
ATOM 824 C C . ASP A 1 102 ? 1.477 -10.725 6.876 1.00 75.75 102 ASP A C 1
ATOM 826 O O . ASP A 1 102 ? 2.692 -10.939 6.822 1.00 75.75 102 ASP A O 1
ATOM 830 N N . GLY A 1 103 ? 0.905 -9.758 6.152 1.00 72.06 103 GLY A N 1
ATOM 831 C CA . GLY A 1 103 ? 1.610 -8.863 5.243 1.00 72.06 103 GLY A CA 1
ATOM 832 C C . GLY A 1 103 ? 2.692 -8.024 5.923 1.00 72.06 103 GLY A C 1
ATOM 833 O O . GLY A 1 103 ? 3.769 -7.886 5.340 1.00 72.06 103 GLY A O 1
ATOM 834 N N . LEU A 1 104 ? 2.441 -7.533 7.141 1.00 75.62 104 LEU A N 1
ATOM 835 C CA . LEU A 1 104 ? 3.370 -6.688 7.902 1.00 75.62 104 LEU A CA 1
ATOM 836 C C . LEU A 1 104 ? 4.657 -7.419 8.299 1.00 75.62 104 LEU A C 1
ATOM 838 O O . LEU A 1 104 ? 5.747 -6.867 8.175 1.00 75.62 104 LEU A O 1
ATOM 842 N N . HIS A 1 105 ? 4.534 -8.667 8.758 1.00 68.75 105 HIS A N 1
ATOM 843 C CA . HIS A 1 105 ? 5.682 -9.492 9.169 1.00 68.75 105 HIS A CA 1
ATOM 844 C C . HIS A 1 105 ? 6.480 -10.027 7.979 1.00 68.75 105 HIS A C 1
ATOM 846 O O . HIS A 1 105 ? 7.606 -10.508 8.120 1.00 68.75 105 HIS A O 1
ATOM 852 N N . SER A 1 106 ? 5.901 -9.941 6.784 1.00 70.00 106 SER A N 1
ATOM 853 C CA . SER A 1 106 ? 6.550 -10.327 5.543 1.00 70.00 106 SER A CA 1
ATOM 854 C C . SER A 1 106 ? 7.194 -9.123 4.849 1.00 70.00 106 SER A C 1
ATOM 856 O O . SER A 1 106 ? 6.799 -7.973 5.022 1.00 70.00 106 SER A O 1
ATOM 858 N N . SER A 1 107 ? 8.137 -9.373 3.939 1.00 70.75 107 SER A N 1
ATOM 859 C CA . SER A 1 107 ? 8.678 -8.308 3.077 1.00 70.75 107 SER A CA 1
ATOM 860 C C . SER A 1 107 ? 7.657 -7.728 2.088 1.00 70.75 107 SER A C 1
ATOM 862 O O . SER A 1 107 ? 7.992 -6.805 1.349 1.00 70.75 107 SER A O 1
ATOM 864 N N . LYS A 1 108 ? 6.419 -8.251 2.071 1.00 75.56 108 LYS A N 1
ATOM 865 C CA . LYS A 1 108 ? 5.307 -7.760 1.251 1.00 75.56 108 LYS A CA 1
ATOM 866 C C . LYS A 1 108 ? 4.996 -6.305 1.572 1.00 75.56 108 LYS A C 1
ATOM 868 O O . LYS A 1 108 ? 4.863 -5.526 0.638 1.00 75.56 108 LYS A O 1
ATOM 873 N N . PHE A 1 109 ? 4.911 -5.949 2.856 1.00 79.44 109 PHE A N 1
ATOM 874 C CA . PHE A 1 109 ? 4.584 -4.588 3.271 1.00 79.44 109 PHE A CA 1
ATOM 875 C C . PHE A 1 109 ? 5.562 -3.572 2.672 1.00 79.44 109 PHE A C 1
ATOM 877 O O . PHE A 1 109 ? 5.154 -2.703 1.911 1.00 79.44 109 PHE A O 1
ATOM 884 N N . TRP A 1 110 ? 6.862 -3.748 2.921 1.00 79.94 110 TRP A N 1
ATOM 885 C CA . TRP A 1 110 ? 7.901 -2.840 2.422 1.00 79.94 110 TRP A CA 1
ATOM 886 C C . TRP A 1 110 ? 7.963 -2.777 0.895 1.00 79.94 110 TRP A C 1
ATOM 888 O O . TRP A 1 110 ? 8.203 -1.715 0.325 1.00 79.94 110 TRP A O 1
ATOM 898 N N . LEU A 1 111 ? 7.711 -3.902 0.227 1.00 78.88 111 LEU A N 1
ATOM 899 C CA . LEU A 1 111 ? 7.696 -3.978 -1.226 1.00 78.88 111 LEU A CA 1
ATOM 900 C C . LEU A 1 111 ? 6.526 -3.200 -1.833 1.00 78.88 111 LEU A C 1
ATOM 902 O O . LEU A 1 111 ? 6.715 -2.419 -2.760 1.00 78.88 111 LEU A O 1
ATOM 906 N N . LEU A 1 112 ? 5.322 -3.414 -1.309 1.00 79.56 112 LEU A N 1
ATOM 907 C CA . LEU A 1 112 ? 4.115 -2.731 -1.762 1.00 79.56 112 LEU A CA 1
ATOM 908 C C . LEU A 1 112 ? 4.153 -1.242 -1.421 1.00 79.56 112 LEU A C 1
ATOM 910 O O . LEU A 1 112 ? 3.831 -0.416 -2.270 1.00 79.56 112 LEU A O 1
ATOM 914 N N . GLN A 1 113 ? 4.655 -0.899 -0.238 1.00 79.62 113 GLN A N 1
ATOM 915 C CA . GLN A 1 113 ? 4.853 0.484 0.162 1.00 79.62 113 GLN A CA 1
ATOM 916 C C . GLN A 1 113 ? 5.826 1.211 -0.774 1.00 79.62 113 GLN A C 1
ATOM 918 O O . GLN A 1 113 ? 5.565 2.346 -1.158 1.00 79.62 113 GLN A O 1
ATOM 923 N N . ALA A 1 114 ? 6.916 0.560 -1.192 1.00 78.25 114 ALA A N 1
ATOM 924 C CA . ALA A 1 114 ? 7.855 1.134 -2.156 1.00 78.25 114 ALA A CA 1
ATOM 925 C C . ALA A 1 114 ? 7.218 1.376 -3.538 1.00 78.25 114 ALA A C 1
ATOM 927 O O . ALA A 1 114 ? 7.624 2.297 -4.237 1.00 78.25 114 ALA A O 1
ATOM 928 N N . LEU A 1 115 ? 6.238 0.558 -3.939 1.00 76.69 115 LEU A N 1
ATOM 929 C CA . LEU A 1 115 ? 5.517 0.722 -5.208 1.00 76.69 115 LEU A CA 1
ATOM 930 C C . LEU A 1 115 ? 4.446 1.818 -5.153 1.00 76.69 115 LEU A C 1
ATOM 932 O O . LEU A 1 115 ? 4.141 2.412 -6.183 1.00 76.69 115 LEU A O 1
ATOM 936 N N . GLN A 1 116 ? 3.851 2.046 -3.981 1.00 72.88 116 GLN A N 1
ATOM 937 C CA . GLN A 1 116 ? 2.743 2.989 -3.787 1.00 72.88 116 GLN A CA 1
ATOM 938 C C . GLN A 1 116 ? 3.188 4.357 -3.255 1.00 72.88 116 GLN A C 1
ATOM 940 O O . GLN A 1 116 ? 2.429 5.321 -3.337 1.00 72.88 116 GLN A O 1
ATOM 945 N N . SER A 1 117 ? 4.394 4.454 -2.692 1.00 69.25 117 SER A N 1
ATOM 946 C CA . SER A 1 117 ? 4.940 5.714 -2.197 1.00 69.25 117 SER A CA 1
ATOM 947 C C . SER A 1 117 ? 5.345 6.625 -3.354 1.00 69.25 117 SER A C 1
ATOM 949 O O . SER A 1 117 ? 6.022 6.204 -4.289 1.00 69.25 117 SER A O 1
ATOM 951 N N . SER A 1 118 ? 4.987 7.903 -3.247 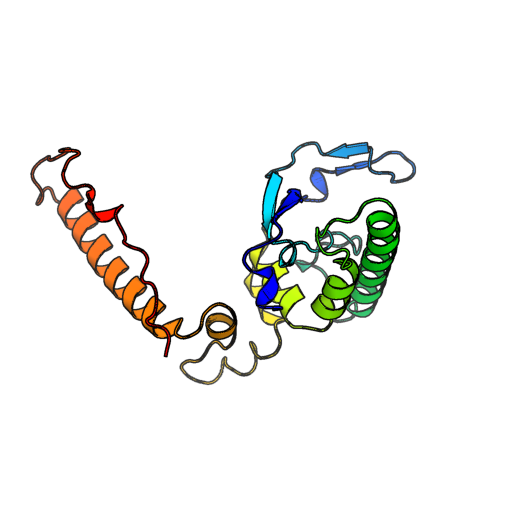1.00 59.16 118 SER A N 1
ATOM 952 C CA . SER A 1 118 ? 5.511 8.971 -4.102 1.00 59.16 118 SER A CA 1
ATOM 953 C C . SER A 1 118 ? 6.912 9.448 -3.678 1.00 59.16 118 SER A C 1
ATOM 955 O O . SER A 1 118 ? 7.463 10.348 -4.308 1.00 59.16 118 SER A O 1
ATOM 957 N N . GLY A 1 119 ? 7.453 8.909 -2.578 1.00 64.31 119 GLY A N 1
ATOM 958 C CA . GLY A 1 119 ? 8.770 9.232 -2.024 1.00 64.31 119 GLY A CA 1
ATOM 959 C C . GLY A 1 119 ? 9.926 8.518 -2.730 1.00 64.31 119 GLY A C 1
ATOM 960 O O . GLY A 1 119 ? 9.803 8.105 -3.880 1.00 64.31 119 GLY A O 1
ATOM 961 N N . ASN A 1 120 ? 11.079 8.370 -2.064 1.00 66.94 120 ASN A N 1
ATOM 962 C CA . ASN A 1 120 ? 12.213 7.649 -2.654 1.00 66.94 120 ASN A CA 1
ATOM 963 C C . ASN A 1 120 ? 12.037 6.136 -2.438 1.00 66.94 120 ASN A C 1
ATOM 965 O O . ASN A 1 120 ? 12.365 5.642 -1.352 1.00 66.94 120 ASN A O 1
ATOM 969 N N . PRO A 1 121 ? 11.618 5.368 -3.465 1.00 67.94 121 PRO A N 1
ATOM 970 C CA . PRO A 1 121 ? 11.293 3.958 -3.294 1.00 67.94 121 PRO A CA 1
ATOM 971 C C . PRO A 1 121 ? 12.495 3.147 -2.808 1.00 67.94 121 PRO A C 1
ATOM 973 O O . PRO A 1 121 ? 12.308 2.138 -2.139 1.00 67.94 121 PRO A O 1
ATOM 976 N N . LEU A 1 122 ? 13.736 3.586 -3.072 1.00 68.50 122 LEU A N 1
ATOM 977 C CA . LEU A 1 122 ? 14.947 2.881 -2.639 1.00 68.50 122 LEU A CA 1
ATOM 978 C C . LEU A 1 122 ? 15.062 2.784 -1.117 1.00 68.50 122 LEU A C 1
ATOM 980 O O . LEU A 1 122 ? 15.576 1.785 -0.618 1.00 68.50 122 LEU A O 1
ATOM 984 N N . HIS A 1 123 ? 14.615 3.799 -0.374 1.00 70.31 123 HIS A N 1
ATOM 985 C CA . HIS A 1 123 ? 14.718 3.788 1.084 1.00 70.31 123 HIS A CA 1
ATOM 986 C C . HIS A 1 123 ? 13.802 2.717 1.689 1.00 70.31 123 HIS A C 1
ATOM 988 O O . HIS A 1 123 ? 14.246 1.892 2.487 1.00 70.31 123 HIS A O 1
ATOM 994 N N . THR A 1 124 ? 12.554 2.664 1.227 1.00 73.62 124 THR A N 1
ATOM 995 C CA . THR A 1 124 ? 11.569 1.652 1.616 1.00 73.62 124 THR A CA 1
ATOM 996 C C . THR A 1 124 ? 11.972 0.259 1.120 1.00 73.62 124 THR A C 1
ATOM 998 O O . THR A 1 124 ? 11.898 -0.719 1.863 1.00 73.62 124 THR A O 1
ATOM 1001 N N . PHE A 1 125 ? 12.483 0.161 -0.112 1.00 73.12 125 PHE A N 1
ATOM 1002 C CA . PHE A 1 125 ? 12.893 -1.104 -0.727 1.00 73.12 125 PHE A CA 1
ATOM 1003 C C . PHE A 1 125 ? 14.076 -1.756 -0.001 1.00 73.12 125 PHE A C 1
ATOM 1005 O O . PHE A 1 125 ? 14.147 -2.981 0.076 1.00 73.12 125 PHE A O 1
ATOM 1012 N N . ARG A 1 126 ? 14.971 -0.966 0.614 1.00 73.00 126 ARG A N 1
ATOM 1013 C CA . ARG A 1 126 ? 16.060 -1.492 1.460 1.00 73.00 126 ARG A CA 1
ATOM 1014 C C . ARG A 1 126 ? 15.579 -2.281 2.676 1.00 73.00 126 ARG A C 1
ATOM 1016 O O . ARG A 1 126 ? 16.326 -3.120 3.167 1.00 73.00 126 ARG A O 1
ATOM 1023 N N . ARG A 1 127 ? 14.347 -2.047 3.140 1.00 74.31 127 ARG A N 1
ATOM 1024 C CA . ARG A 1 127 ? 13.739 -2.774 4.266 1.00 74.31 127 ARG A CA 1
ATOM 1025 C C . ARG A 1 127 ? 13.134 -4.124 3.864 1.00 74.31 127 ARG A C 1
ATOM 1027 O O . ARG A 1 127 ? 12.743 -4.907 4.726 1.00 74.31 127 ARG A O 1
ATOM 1034 N N . VAL A 1 128 ? 13.071 -4.435 2.567 1.00 75.00 128 VAL A N 1
ATOM 1035 C CA . VAL A 1 128 ? 12.670 -5.761 2.076 1.00 75.00 128 VAL A CA 1
ATOM 1036 C C . VAL A 1 128 ? 13.756 -6.772 2.465 1.00 75.00 128 VAL A C 1
ATOM 1038 O O . VAL A 1 128 ? 14.909 -6.670 2.040 1.00 75.00 128 VAL A O 1
ATOM 1041 N N . LYS A 1 129 ? 13.393 -7.777 3.269 1.00 64.44 129 LYS A N 1
ATOM 1042 C CA . LYS A 1 129 ? 14.308 -8.839 3.717 1.00 64.44 129 LYS A CA 1
ATOM 1043 C C . LYS A 1 129 ? 14.902 -9.566 2.499 1.00 64.44 129 LYS A C 1
ATOM 1045 O O . LYS A 1 129 ? 14.174 -9.921 1.575 1.00 64.44 129 LYS A O 1
ATOM 1050 N N . GLY A 1 130 ? 16.222 -9.774 2.492 1.00 58.56 130 GLY A N 1
ATOM 1051 C CA . GLY A 1 130 ? 16.958 -10.380 1.370 1.00 58.56 130 GLY A CA 1
ATOM 1052 C C . GLY A 1 130 ? 17.396 -9.409 0.262 1.00 58.56 130 GLY A C 1
ATOM 1053 O O . GLY A 1 130 ? 18.041 -9.834 -0.701 1.00 58.56 130 GLY A O 1
ATOM 1054 N N . TYR A 1 131 ? 17.078 -8.112 0.372 1.00 53.72 131 TYR A N 1
ATOM 1055 C CA . TYR A 1 131 ? 17.604 -7.093 -0.543 1.00 53.72 131 TYR A CA 1
ATOM 1056 C C . TYR A 1 131 ? 19.059 -6.716 -0.222 1.00 53.72 131 TYR A C 1
ATOM 1058 O O . TYR A 1 131 ? 19.892 -6.668 -1.125 1.00 53.72 131 TYR A O 1
ATOM 1066 N N . GLY A 1 132 ? 19.379 -6.504 1.062 1.00 47.78 132 GLY A N 1
ATOM 1067 C CA . GLY A 1 132 ? 20.732 -6.165 1.530 1.00 47.78 132 GLY A CA 1
ATOM 1068 C C . GLY A 1 132 ? 21.774 -7.260 1.270 1.00 47.78 132 GLY A C 1
ATOM 1069 O O . GLY A 1 132 ? 22.906 -6.954 0.904 1.00 47.78 132 GLY A O 1
ATOM 1070 N N . ASP A 1 133 ? 21.363 -8.527 1.353 1.00 47.53 133 ASP A N 1
ATOM 1071 C CA . ASP A 1 133 ? 22.250 -9.697 1.247 1.00 47.53 133 ASP A CA 1
ATOM 1072 C C . ASP A 1 133 ? 22.820 -9.921 -0.169 1.00 47.53 133 ASP A C 1
ATOM 1074 O O . ASP A 1 133 ? 23.717 -10.738 -0.355 1.00 47.53 133 ASP A O 1
ATOM 1078 N N . ASN A 1 134 ? 22.327 -9.192 -1.180 1.00 47.34 134 ASN A N 1
ATOM 1079 C CA . ASN A 1 134 ? 22.688 -9.389 -2.589 1.00 47.34 134 ASN A CA 1
ATOM 1080 C C . ASN A 1 134 ? 23.408 -8.194 -3.239 1.00 47.34 134 ASN A C 1
ATOM 1082 O O . ASN A 1 134 ? 23.639 -8.212 -4.447 1.00 47.34 134 ASN A O 1
ATOM 1086 N N . TYR A 1 135 ? 23.803 -7.168 -2.476 1.00 42.75 135 TYR A N 1
ATOM 1087 C CA . TYR A 1 135 ? 24.583 -6.051 -3.033 1.00 42.75 135 TYR A CA 1
ATOM 1088 C C . TYR A 1 135 ? 26.044 -6.410 -3.342 1.00 42.75 135 TYR A C 1
ATOM 1090 O O . TYR A 1 135 ? 26.656 -5.774 -4.197 1.00 42.75 135 TYR A O 1
ATOM 1098 N N . ALA A 1 136 ? 26.600 -7.431 -2.685 1.00 43.69 136 ALA A N 1
ATOM 1099 C CA . ALA A 1 136 ? 28.008 -7.813 -2.831 1.00 43.69 136 ALA A CA 1
A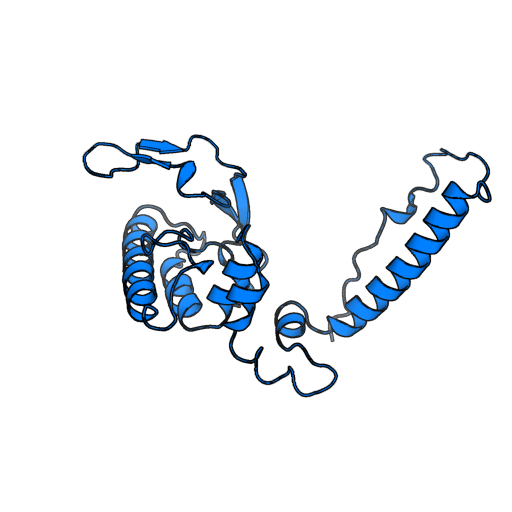TOM 1100 C C . ALA A 1 136 ? 28.281 -8.807 -3.980 1.00 43.69 136 ALA A C 1
ATOM 1102 O O . ALA A 1 136 ? 29.437 -9.073 -4.302 1.00 43.69 136 ALA A O 1
ATOM 1103 N N . GLY A 1 137 ? 27.245 -9.355 -4.621 1.00 40.81 137 GLY A N 1
ATOM 1104 C CA . GLY A 1 137 ? 27.387 -10.343 -5.689 1.00 40.81 137 GLY A CA 1
ATOM 1105 C C . GLY A 1 137 ? 26.742 -9.856 -6.975 1.00 40.81 137 GLY A C 1
ATOM 1106 O O . GLY A 1 137 ? 25.569 -9.495 -6.986 1.00 40.81 137 GLY A O 1
ATOM 1107 N N . LYS A 1 138 ? 27.488 -9.868 -8.083 1.00 44.00 138 LYS A N 1
ATOM 1108 C CA . LYS A 1 138 ? 26.936 -9.659 -9.426 1.00 44.00 138 LYS A CA 1
ATOM 1109 C C . LYS A 1 138 ? 25.713 -10.565 -9.637 1.00 44.00 138 LYS A C 1
ATOM 1111 O O . LYS A 1 138 ? 25.856 -11.751 -9.904 1.00 44.00 138 LYS A O 1
ATOM 1116 N N . GLY A 1 139 ? 24.527 -9.967 -9.563 1.00 46.44 139 GLY A N 1
ATOM 1117 C CA . GLY A 1 139 ? 23.276 -10.520 -10.066 1.00 46.44 139 GLY A CA 1
ATOM 1118 C C . GLY A 1 139 ? 22.640 -11.603 -9.199 1.00 46.44 139 GLY A C 1
ATOM 1119 O O . GLY A 1 139 ? 22.933 -12.782 -9.360 1.00 46.44 139 GLY A O 1
ATOM 1120 N N . LYS A 1 140 ? 21.658 -11.194 -8.393 1.00 48.88 140 LYS A N 1
ATOM 1121 C CA . LYS A 1 140 ? 20.311 -11.795 -8.323 1.00 48.88 140 LYS A CA 1
ATOM 1122 C C . LYS A 1 140 ? 19.448 -10.945 -7.378 1.00 48.88 140 LYS A C 1
ATOM 1124 O O . LYS A 1 140 ? 19.385 -11.235 -6.187 1.00 48.88 140 LYS A O 1
ATOM 1129 N N . PRO A 1 141 ? 18.771 -9.886 -7.858 1.00 49.16 141 PRO A N 1
ATOM 1130 C CA . PRO A 1 141 ? 17.759 -9.218 -7.051 1.00 49.16 141 PRO A CA 1
ATOM 1131 C C . PRO A 1 141 ? 16.591 -10.190 -6.829 1.00 49.16 141 PRO A C 1
ATOM 1133 O O . PRO A 1 141 ? 15.725 -10.357 -7.690 1.00 49.16 141 PRO A O 1
ATOM 1136 N N . LEU A 1 142 ? 16.579 -10.848 -5.665 1.00 51.69 142 LEU A N 1
ATOM 1137 C CA . LEU A 1 142 ? 15.548 -11.802 -5.235 1.00 51.69 142 LEU A CA 1
ATOM 1138 C C . LEU A 1 142 ? 14.123 -11.244 -5.429 1.00 51.69 142 LEU A C 1
ATOM 1140 O O . LEU A 1 142 ? 13.197 -11.978 -5.769 1.00 51.69 142 LEU A O 1
ATOM 1144 N N . ALA A 1 143 ? 13.968 -9.925 -5.282 1.00 50.47 143 ALA A N 1
ATOM 1145 C CA . ALA A 1 143 ? 12.693 -9.231 -5.399 1.00 50.47 143 ALA A CA 1
ATOM 1146 C C . ALA A 1 143 ? 12.039 -9.391 -6.781 1.00 50.47 143 ALA A C 1
ATOM 1148 O O . ALA A 1 143 ? 10.839 -9.631 -6.859 1.00 50.47 143 ALA A O 1
ATOM 1149 N N . ALA A 1 144 ? 12.805 -9.330 -7.876 1.00 52.19 144 ALA A N 1
ATOM 1150 C CA . ALA A 1 144 ? 12.241 -9.425 -9.224 1.00 52.19 144 ALA A CA 1
ATOM 1151 C C . ALA A 1 144 ? 11.611 -10.810 -9.471 1.00 52.19 144 ALA A C 1
ATOM 1153 O O . ALA A 1 144 ? 10.535 -10.922 -10.063 1.00 52.19 144 ALA A O 1
ATOM 1154 N N . ALA A 1 145 ? 12.268 -11.869 -8.985 1.00 50.50 145 ALA A N 1
ATOM 1155 C CA . ALA A 1 145 ? 11.780 -13.241 -9.112 1.00 50.50 145 ALA A CA 1
ATOM 1156 C C . ALA A 1 145 ? 10.533 -13.495 -8.247 1.00 50.50 145 ALA A C 1
ATOM 1158 O O . ALA A 1 145 ? 9.695 -14.318 -8.611 1.00 50.50 145 ALA A O 1
ATOM 1159 N N . ALA A 1 146 ? 10.372 -12.755 -7.142 1.00 48.94 146 ALA A N 1
ATOM 1160 C CA . ALA A 1 146 ? 9.172 -12.819 -6.309 1.00 48.94 146 ALA A CA 1
ATOM 1161 C C . ALA A 1 146 ? 7.914 -12.294 -7.032 1.00 48.94 146 ALA A C 1
ATOM 1163 O O . ALA A 1 146 ? 6.809 -12.776 -6.766 1.00 48.94 146 ALA A O 1
ATOM 1164 N N . PHE A 1 147 ? 8.068 -11.348 -7.969 1.00 50.72 147 PHE A N 1
ATOM 1165 C CA . PHE A 1 147 ? 6.960 -10.827 -8.778 1.00 50.72 147 PHE A CA 1
ATOM 1166 C C . PHE A 1 147 ? 6.601 -11.731 -9.957 1.00 50.72 147 PHE A C 1
ATOM 1168 O O . PHE A 1 147 ? 5.419 -11.917 -10.247 1.00 50.72 147 PHE A O 1
ATOM 1175 N N . ARG A 1 148 ? 7.599 -12.312 -10.638 1.00 51.72 148 ARG A N 1
ATOM 1176 C CA . ARG A 1 148 ? 7.367 -13.192 -11.789 1.00 51.72 148 ARG A CA 1
ATOM 1177 C C . ARG A 1 148 ? 8.417 -14.307 -11.866 1.00 51.72 148 ARG A C 1
ATOM 1179 O O . ARG A 1 148 ? 9.613 -14.009 -11.935 1.00 51.72 148 ARG A O 1
ATOM 1186 N N . PRO A 1 149 ? 8.003 -15.582 -11.965 1.00 56.38 149 PRO A N 1
ATOM 1187 C CA . PRO A 1 149 ? 8.895 -16.638 -12.430 1.00 56.38 149 PRO A CA 1
ATOM 1188 C C . PRO A 1 149 ? 9.500 -16.244 -13.787 1.00 56.38 149 PRO A C 1
ATOM 1190 O O . PRO A 1 149 ? 8.802 -15.672 -14.620 1.00 56.38 149 PRO A O 1
ATOM 1193 N N . GLN A 1 150 ? 10.789 -16.515 -14.009 1.00 65.19 150 GLN A N 1
ATOM 1194 C CA . GLN A 1 150 ? 11.497 -16.172 -15.260 1.00 65.19 150 GLN A CA 1
ATOM 1195 C C . GLN A 1 150 ? 11.566 -14.660 -15.568 1.00 65.19 150 GLN A C 1
ATOM 1197 O O . GLN A 1 150 ? 11.765 -14.258 -16.715 1.00 65.19 150 GLN A O 1
ATOM 1202 N N . ILE A 1 151 ? 11.455 -13.786 -14.553 1.00 65.44 151 ILE A N 1
ATOM 1203 C CA . ILE A 1 151 ? 11.574 -12.327 -14.740 1.00 65.44 151 ILE A CA 1
ATOM 1204 C C . ILE A 1 151 ? 12.849 -11.924 -15.494 1.00 65.44 151 ILE A C 1
ATOM 1206 O O . ILE A 1 151 ? 12.842 -10.928 -16.204 1.00 65.44 151 ILE A O 1
ATOM 1210 N N . TYR A 1 152 ? 13.931 -12.697 -15.359 1.00 65.44 152 TYR A N 1
ATOM 1211 C CA . TYR A 1 152 ? 15.211 -12.426 -16.006 1.00 65.44 152 TYR A CA 1
ATOM 1212 C C . TYR A 1 152 ? 15.156 -12.627 -17.518 1.00 65.44 152 TYR A C 1
ATOM 1214 O O . TYR A 1 152 ? 15.712 -11.810 -18.246 1.00 65.44 152 TYR A O 1
ATOM 1222 N N . ASP A 1 153 ? 14.462 -13.659 -17.996 1.00 73.12 153 ASP A N 1
ATOM 1223 C CA . ASP A 1 153 ? 14.289 -13.892 -19.432 1.00 73.12 153 ASP A CA 1
ATOM 1224 C C . ASP A 1 153 ? 13.398 -12.802 -20.034 1.00 73.12 153 ASP A C 1
ATOM 1226 O O . ASP A 1 153 ? 13.712 -12.231 -21.078 1.00 73.12 153 ASP A O 1
ATOM 1230 N N . TYR A 1 154 ? 12.359 -12.400 -19.295 1.00 69.31 154 TYR A N 1
ATOM 1231 C CA . TYR A 1 154 ? 11.531 -11.251 -19.655 1.00 69.31 154 TYR A CA 1
ATOM 1232 C C . TYR A 1 154 ? 12.307 -9.921 -19.651 1.00 69.31 154 TYR A C 1
ATOM 1234 O O . TYR A 1 154 ? 12.120 -9.106 -20.552 1.00 69.31 154 TYR A O 1
ATOM 1242 N N . LEU A 1 155 ? 13.188 -9.690 -18.672 1.00 65.88 155 LEU A N 1
ATOM 1243 C CA . LEU A 1 155 ? 14.049 -8.503 -18.590 1.00 65.88 155 LEU A CA 1
ATOM 1244 C C . LEU A 1 155 ? 15.038 -8.454 -19.751 1.00 65.88 155 LEU A C 1
ATOM 1246 O O . LEU A 1 155 ? 15.147 -7.415 -20.392 1.00 65.88 155 LEU A O 1
ATOM 1250 N N . LYS A 1 156 ? 15.717 -9.567 -20.056 1.00 72.56 156 LYS A N 1
ATOM 1251 C CA . LYS A 1 156 ? 16.610 -9.672 -21.221 1.00 72.56 156 LYS A CA 1
ATOM 1252 C C . LYS A 1 156 ? 15.868 -9.323 -22.507 1.00 72.56 156 LYS A C 1
ATOM 1254 O O . LYS A 1 156 ? 16.341 -8.486 -23.269 1.00 72.56 156 LYS A O 1
ATOM 1259 N N . TYR A 1 157 ? 14.678 -9.895 -22.699 1.00 76.44 157 TYR A N 1
ATOM 1260 C CA . TYR A 1 157 ? 13.813 -9.567 -23.829 1.00 76.44 157 TYR A CA 1
ATOM 1261 C C . TYR A 1 157 ? 13.429 -8.080 -23.857 1.00 76.44 157 TYR A C 1
ATOM 1263 O O . TYR A 1 157 ? 13.549 -7.434 -24.893 1.00 76.44 157 TYR A O 1
ATOM 1271 N N . LYS A 1 158 ? 13.002 -7.503 -22.725 1.00 74.94 158 LYS A N 1
ATOM 1272 C CA . LYS A 1 158 ? 12.619 -6.085 -22.640 1.00 74.94 158 LYS A CA 1
ATOM 1273 C C . LYS A 1 158 ? 13.785 -5.139 -22.904 1.00 74.94 158 LYS A C 1
ATOM 1275 O O . LYS A 1 158 ? 13.572 -4.119 -23.548 1.00 74.94 158 LYS A O 1
ATOM 1280 N N . ILE A 1 159 ? 14.987 -5.466 -22.431 1.00 72.31 159 ILE A N 1
ATOM 1281 C CA . ILE A 1 159 ? 16.201 -4.686 -22.691 1.00 72.31 159 ILE A CA 1
ATOM 1282 C C . ILE A 1 159 ? 16.548 -4.745 -24.181 1.00 72.31 159 ILE A C 1
ATOM 1284 O O . ILE A 1 159 ? 16.766 -3.695 -24.777 1.00 72.31 159 ILE A O 1
ATOM 1288 N N . ALA A 1 160 ? 16.529 -5.931 -24.797 1.00 72.38 160 ALA A N 1
ATOM 1289 C CA . ALA A 1 160 ? 16.748 -6.073 -26.237 1.00 72.38 160 ALA A CA 1
ATOM 1290 C C . ALA A 1 160 ? 15.702 -5.280 -27.044 1.00 72.38 160 ALA A C 1
ATOM 1292 O O . ALA A 1 160 ? 16.059 -4.421 -27.843 1.00 72.38 160 ALA A O 1
ATOM 1293 N N . SER A 1 161 ? 14.416 -5.452 -26.722 1.00 79.62 161 SER A N 1
ATOM 1294 C CA . SER A 1 161 ? 13.316 -4.700 -27.337 1.00 79.62 161 SER A CA 1
ATOM 1295 C C . SER A 1 161 ? 13.442 -3.185 -27.143 1.00 79.62 161 SER A C 1
ATOM 1297 O O . SER A 1 161 ? 13.032 -2.434 -28.022 1.00 79.62 161 SER A O 1
ATOM 1299 N N . TYR A 1 162 ? 13.990 -2.715 -26.018 1.00 70.50 162 TYR A N 1
ATOM 1300 C CA . TYR A 1 162 ? 14.240 -1.291 -25.785 1.00 70.50 162 TYR A CA 1
ATOM 1301 C C . TYR A 1 162 ? 15.376 -0.749 -26.658 1.00 70.50 162 TYR A C 1
ATOM 1303 O O . TYR A 1 162 ? 15.271 0.366 -27.165 1.00 70.50 162 TYR A O 1
ATOM 1311 N N . VAL A 1 163 ? 16.450 -1.524 -26.844 1.00 73.31 163 VAL A N 1
ATOM 1312 C CA . VAL A 1 163 ? 17.549 -1.162 -27.751 1.00 73.31 163 VAL A CA 1
ATOM 1313 C C . VAL A 1 163 ? 17.034 -1.042 -29.182 1.00 73.31 163 VAL A C 1
ATOM 1315 O O . VAL A 1 163 ? 17.353 -0.063 -29.854 1.00 73.31 163 VAL A O 1
ATOM 1318 N N . ASP A 1 164 ? 16.206 -1.985 -29.623 1.00 75.31 164 ASP A N 1
ATOM 1319 C CA . ASP A 1 164 ? 15.616 -1.946 -30.962 1.00 75.31 164 ASP A CA 1
ATOM 1320 C C . ASP A 1 164 ? 14.639 -0.772 -31.106 1.00 75.31 164 ASP A C 1
ATOM 1322 O O . ASP A 1 164 ? 14.798 0.036 -32.015 1.00 75.31 164 ASP A O 1
ATOM 1326 N N . TYR A 1 165 ? 13.760 -0.550 -30.119 1.00 73.25 165 TYR A N 1
ATOM 1327 C CA . TYR A 1 165 ? 12.892 0.633 -30.067 1.00 73.25 165 TYR A CA 1
ATOM 1328 C C . TYR A 1 165 ? 13.681 1.948 -30.166 1.00 73.25 165 TYR A C 1
ATOM 1330 O O . TYR A 1 165 ? 13.293 2.860 -30.888 1.00 73.25 165 TYR A O 1
ATOM 1338 N N . ARG A 1 166 ? 14.809 2.069 -29.456 1.00 72.12 166 ARG A N 1
ATOM 1339 C CA . ARG A 1 166 ? 15.664 3.264 -29.512 1.00 72.12 166 ARG A CA 1
ATOM 1340 C C . ARG A 1 166 ? 16.270 3.478 -30.895 1.00 72.12 166 ARG A C 1
ATOM 1342 O O . ARG A 1 166 ? 16.335 4.627 -31.326 1.00 72.12 166 ARG A O 1
ATOM 1349 N N . LYS A 1 167 ? 16.697 2.407 -31.574 1.00 75.81 167 LYS A N 1
ATOM 1350 C CA . LYS A 1 167 ? 17.185 2.482 -32.958 1.00 75.81 167 LYS A CA 1
ATOM 1351 C C . LYS A 1 167 ? 16.072 2.924 -33.900 1.00 75.81 167 LYS A C 1
ATOM 1353 O O . LYS A 1 167 ? 16.314 3.795 -34.724 1.00 75.81 167 LYS A O 1
ATOM 1358 N N . ASP A 1 168 ? 14.869 2.381 -33.752 1.00 74.31 168 ASP A N 1
ATOM 1359 C CA . ASP A 1 168 ? 13.726 2.742 -34.594 1.00 74.31 168 ASP A CA 1
ATOM 1360 C C . ASP A 1 168 ? 13.323 4.205 -34.399 1.00 74.31 168 ASP A C 1
ATOM 1362 O O . ASP A 1 168 ? 13.173 4.941 -35.371 1.00 74.31 168 ASP A O 1
ATOM 1366 N N . VAL A 1 169 ? 13.266 4.668 -33.146 1.00 72.00 169 VAL A N 1
ATOM 1367 C CA . VAL A 1 169 ? 13.063 6.087 -32.823 1.00 72.00 169 VAL A CA 1
ATOM 1368 C C . VAL A 1 169 ? 14.162 6.948 -33.452 1.00 72.00 169 VAL A C 1
ATOM 1370 O O . VAL A 1 169 ? 13.863 7.965 -34.066 1.00 72.00 169 VAL A O 1
ATOM 1373 N N . GLN A 1 170 ? 15.432 6.550 -33.346 1.00 73.88 170 GLN A N 1
ATOM 1374 C CA . GLN A 1 170 ? 16.542 7.306 -33.929 1.00 73.88 170 GLN A CA 1
ATOM 1375 C C . GLN A 1 170 ? 16.441 7.395 -35.460 1.00 73.88 170 GLN A C 1
ATOM 1377 O O . GLN A 1 170 ? 16.607 8.478 -36.012 1.00 73.88 170 GLN A O 1
ATOM 1382 N N . LYS A 1 171 ? 16.101 6.296 -36.140 1.00 72.44 171 LYS A N 1
ATOM 1383 C CA . LYS A 1 171 ? 15.855 6.276 -37.591 1.00 72.44 171 LYS A CA 1
ATOM 1384 C C . LYS A 1 171 ? 14.691 7.181 -37.993 1.00 72.44 171 LYS A C 1
ATOM 1386 O O . LYS A 1 171 ? 14.784 7.889 -38.993 1.00 72.44 171 LYS A O 1
ATOM 1391 N N . LEU A 1 172 ? 13.618 7.192 -37.198 1.00 72.56 172 LEU A N 1
ATOM 1392 C CA . LEU A 1 172 ? 12.457 8.058 -37.409 1.00 72.56 172 LEU A CA 1
ATOM 1393 C C . LEU A 1 172 ? 12.844 9.545 -37.326 1.00 72.56 172 LEU A C 1
ATOM 1395 O O . LEU A 1 172 ? 12.481 10.328 -38.199 1.00 72.56 172 LEU A O 1
ATOM 1399 N N . PHE A 1 173 ? 13.633 9.931 -36.318 1.00 73.88 173 PHE A N 1
ATOM 1400 C CA . PHE A 1 173 ? 14.096 11.315 -36.151 1.00 73.88 173 PHE A CA 1
ATOM 1401 C C . PHE A 1 173 ? 15.190 11.729 -37.146 1.00 73.88 173 PHE A C 1
ATOM 1403 O O . PHE A 1 173 ? 15.296 12.911 -37.465 1.00 73.88 173 PHE A O 1
ATOM 1410 N N . ASN A 1 174 ? 15.960 10.776 -37.675 1.00 78.75 174 ASN A N 1
ATOM 1411 C CA . ASN A 1 174 ? 16.931 11.014 -38.745 1.00 78.75 174 ASN A CA 1
ATOM 1412 C C . ASN A 1 174 ? 16.284 11.113 -40.140 1.00 78.75 174 ASN A C 1
ATOM 1414 O O . ASN A 1 174 ? 16.986 11.370 -41.115 1.00 78.75 174 ASN A O 1
ATOM 1418 N N . GLY A 1 175 ? 14.965 10.906 -40.254 1.00 64.56 175 GLY A N 1
ATOM 1419 C CA . GLY A 1 175 ? 14.254 10.919 -41.536 1.00 64.56 175 GLY A CA 1
ATOM 1420 C C . GLY A 1 175 ? 14.574 9.720 -42.436 1.00 64.56 175 GLY A C 1
ATOM 1421 O O . GLY A 1 175 ? 14.312 9.776 -43.634 1.00 64.56 175 GLY A O 1
ATOM 1422 N N . GLU A 1 176 ? 15.147 8.649 -41.875 1.00 60.97 176 GLU A N 1
ATOM 1423 C CA . GLU A 1 176 ? 15.448 7.402 -42.595 1.00 60.97 176 GLU A CA 1
ATOM 1424 C C . GLU A 1 176 ? 14.186 6.569 -42.846 1.00 60.97 176 GLU A C 1
ATOM 1426 O O . GLU A 1 176 ? 14.127 5.797 -43.802 1.00 60.97 176 GLU A O 1
ATOM 1431 N N . TYR A 1 177 ? 13.154 6.765 -42.024 1.00 55.72 177 TYR A N 1
ATOM 1432 C CA . TYR A 1 177 ? 11.789 6.456 -42.420 1.00 55.72 177 TYR A CA 1
ATOM 1433 C C . TYR A 1 177 ? 11.241 7.692 -43.131 1.00 55.72 177 TYR A C 1
ATOM 1435 O O . TYR A 1 177 ? 11.139 8.767 -42.531 1.00 55.72 177 TYR A O 1
ATOM 1443 N N . GLY A 1 178 ? 10.901 7.555 -44.418 1.00 50.22 178 GLY A N 1
ATOM 1444 C CA . GLY A 1 178 ? 10.075 8.550 -45.103 1.00 50.22 178 GLY A CA 1
ATOM 1445 C C . GLY A 1 178 ? 8.855 8.867 -44.236 1.00 50.22 178 GLY A C 1
ATOM 1446 O O . GLY A 1 178 ? 8.431 8.021 -43.453 1.00 50.22 178 GLY A O 1
ATOM 1447 N N . ARG A 1 179 ? 8.328 10.095 -44.305 1.00 49.50 179 ARG A N 1
ATOM 1448 C CA . ARG A 1 179 ? 7.147 10.507 -43.527 1.00 49.50 179 ARG A CA 1
ATOM 1449 C C . ARG A 1 179 ? 5.993 9.531 -43.779 1.00 49.50 179 ARG A C 1
ATOM 1451 O O . ARG A 1 179 ? 5.252 9.708 -44.736 1.00 49.50 179 ARG A O 1
ATOM 1458 N N . VAL A 1 180 ? 5.853 8.529 -42.927 1.00 48.09 180 VAL A N 1
ATOM 1459 C CA . VAL A 1 180 ? 4.805 7.520 -43.009 1.00 48.09 180 VAL A CA 1
ATOM 1460 C C . VAL A 1 180 ? 4.124 7.530 -41.653 1.00 48.09 180 VAL A C 1
ATOM 1462 O O . VAL A 1 180 ? 4.481 6.813 -40.725 1.00 48.09 180 VAL A O 1
ATOM 1465 N N . TYR A 1 181 ? 3.173 8.451 -41.534 1.00 44.16 181 TYR A N 1
ATOM 1466 C CA . TYR A 1 181 ? 2.027 8.268 -40.657 1.00 44.16 181 TYR A CA 1
ATOM 1467 C C . TYR A 1 181 ? 0.980 7.484 -41.460 1.00 44.16 181 TYR A C 1
ATOM 1469 O O . TYR A 1 181 ? -0.072 8.027 -41.776 1.00 44.16 181 TYR A O 1
ATOM 1477 N N . ASP A 1 182 ? 1.296 6.245 -41.844 1.00 41.12 182 ASP A N 1
ATOM 1478 C CA . ASP A 1 182 ? 0.264 5.285 -42.230 1.00 41.12 182 ASP A CA 1
ATOM 1479 C C . ASP A 1 182 ? -0.085 4.495 -40.969 1.00 41.12 182 ASP A C 1
ATOM 1481 O O . ASP A 1 182 ? 0.744 3.798 -40.382 1.00 41.12 182 ASP A O 1
ATOM 1485 N N . GLU A 1 183 ? -1.324 4.657 -40.508 1.00 43.53 183 GLU A N 1
ATOM 1486 C CA . GLU A 1 183 ? -1.874 4.013 -39.308 1.00 43.53 183 GLU A CA 1
ATOM 1487 C C . GLU A 1 183 ? -1.903 2.470 -39.402 1.00 43.53 183 GLU A C 1
ATOM 1489 O O . GLU A 1 183 ? -2.202 1.801 -38.411 1.00 43.53 183 GLU A O 1
ATOM 1494 N N . GLU A 1 184 ? -1.556 1.888 -40.556 1.00 46.31 184 GLU A N 1
ATOM 1495 C CA . GLU A 1 184 ? -1.565 0.441 -40.801 1.00 46.31 184 GLU A CA 1
ATOM 1496 C C . GLU A 1 184 ? -0.355 -0.310 -40.206 1.00 46.31 184 GLU A C 1
ATOM 1498 O O . GLU A 1 184 ? -0.485 -1.491 -39.886 1.00 46.31 184 GLU A O 1
ATOM 1503 N N . ASP A 1 185 ? 0.773 0.360 -39.933 1.00 43.16 185 ASP A N 1
ATOM 1504 C CA . ASP A 1 185 ? 2.001 -0.281 -39.412 1.00 43.16 185 ASP A CA 1
ATOM 1505 C C . ASP A 1 185 ? 2.115 -0.290 -37.870 1.00 43.16 185 ASP A C 1
ATOM 1507 O O . ASP A 1 185 ? 3.131 -0.688 -37.287 1.00 43.16 185 ASP A O 1
ATOM 1511 N N . LEU A 1 186 ? 1.049 0.085 -37.152 1.00 44.47 186 LEU A N 1
ATOM 1512 C CA . LEU A 1 186 ? 0.986 0.044 -35.681 1.00 44.47 186 LEU A CA 1
ATOM 1513 C C . LEU A 1 186 ? 0.818 -1.381 -35.104 1.00 44.47 186 LEU A C 1
ATOM 1515 O O . LEU A 1 186 ? 0.303 -1.559 -33.994 1.00 44.47 186 LEU A O 1
ATOM 1519 N N . ASP A 1 187 ? 1.300 -2.418 -35.793 1.00 43.41 187 ASP A N 1
ATOM 1520 C CA . ASP A 1 187 ? 1.286 -3.798 -35.285 1.00 43.41 187 ASP A CA 1
ATOM 1521 C C . ASP A 1 187 ? 2.195 -3.962 -34.041 1.00 43.41 187 ASP A C 1
ATOM 1523 O O . ASP A 1 187 ? 2.071 -4.921 -33.275 1.00 43.41 187 ASP A O 1
ATOM 1527 N N . TYR A 1 188 ? 3.033 -2.960 -33.727 1.00 47.75 188 TYR A N 1
ATOM 1528 C CA . TYR A 1 188 ? 3.812 -2.902 -32.482 1.00 47.75 188 TYR A CA 1
ATOM 1529 C C . TYR A 1 188 ? 2.952 -2.801 -31.207 1.00 47.75 188 TYR A C 1
ATOM 1531 O O . TYR A 1 188 ? 3.447 -3.102 -30.112 1.00 47.75 188 TYR A O 1
ATOM 1539 N N . ILE A 1 189 ? 1.675 -2.405 -31.320 1.00 42.78 189 ILE A N 1
ATOM 1540 C CA . ILE A 1 189 ? 0.723 -2.389 -30.196 1.00 42.78 189 ILE A CA 1
ATOM 1541 C C . ILE A 1 189 ? 0.025 -3.752 -30.037 1.00 42.78 189 ILE A C 1
ATOM 1543 O O . ILE A 1 189 ? -0.386 -4.105 -28.928 1.00 42.78 189 ILE A O 1
ATOM 1547 N N . ARG A 1 190 ? 0.005 -4.611 -31.069 1.00 40.03 190 ARG A N 1
ATOM 1548 C CA . ARG A 1 190 ? -0.466 -6.005 -30.966 1.00 40.03 190 ARG A CA 1
ATOM 1549 C C . ARG A 1 190 ? 0.610 -6.925 -30.387 1.00 40.03 190 ARG A C 1
ATOM 1551 O O . ARG A 1 190 ? 0.946 -7.974 -30.934 1.00 40.03 190 ARG A O 1
ATOM 1558 N N . ARG A 1 191 ? 1.125 -6.592 -29.201 1.00 43.44 191 ARG A N 1
ATOM 1559 C CA . ARG A 1 191 ? 1.897 -7.553 -28.401 1.00 43.44 191 ARG A CA 1
ATOM 1560 C C . ARG A 1 191 ? 0.956 -8.666 -27.946 1.00 43.44 191 ARG A C 1
ATOM 1562 O O . ARG A 1 191 ? 0.276 -8.531 -26.931 1.00 43.44 191 ARG A O 1
ATOM 1569 N N . ARG A 1 192 ? 0.914 -9.769 -28.703 1.00 40.94 192 ARG A N 1
ATOM 1570 C CA . ARG A 1 192 ? 0.245 -11.006 -28.278 1.00 40.94 192 ARG A CA 1
ATOM 1571 C C . ARG A 1 192 ? 0.753 -11.369 -26.873 1.00 40.94 192 ARG A C 1
ATOM 1573 O O . ARG A 1 192 ? 1.972 -11.390 -26.670 1.00 40.94 192 ARG A O 1
ATOM 1580 N N . PRO A 1 193 ? -0.128 -11.623 -25.892 1.00 37.72 193 PRO A N 1
ATOM 1581 C CA . PRO A 1 193 ? 0.307 -12.050 -24.572 1.00 37.72 193 PRO A CA 1
ATOM 1582 C C . PRO A 1 193 ? 1.091 -13.357 -24.711 1.00 37.72 193 PRO A C 1
ATOM 1584 O O . PRO A 1 193 ? 0.592 -14.337 -25.259 1.00 37.72 193 PRO A O 1
ATOM 1587 N N . ILE A 1 194 ? 2.332 -13.368 -24.222 1.00 46.50 194 ILE A N 1
ATOM 1588 C CA . ILE A 1 194 ? 3.109 -14.602 -24.098 1.00 46.50 194 ILE A CA 1
ATOM 1589 C C . ILE A 1 194 ? 2.474 -15.392 -22.952 1.00 46.50 194 ILE A C 1
ATOM 1591 O O . ILE A 1 194 ? 2.739 -15.110 -21.780 1.00 46.50 194 ILE A O 1
ATOM 1595 N N . VAL A 1 195 ? 1.597 -16.335 -23.295 1.00 42.97 195 VAL A N 1
ATOM 1596 C CA . VAL A 1 195 ? 1.091 -17.359 -22.379 1.00 42.97 195 VAL A CA 1
ATOM 1597 C C . VAL A 1 195 ? 2.178 -18.431 -22.275 1.00 42.97 195 VAL A C 1
ATOM 1599 O O . VAL A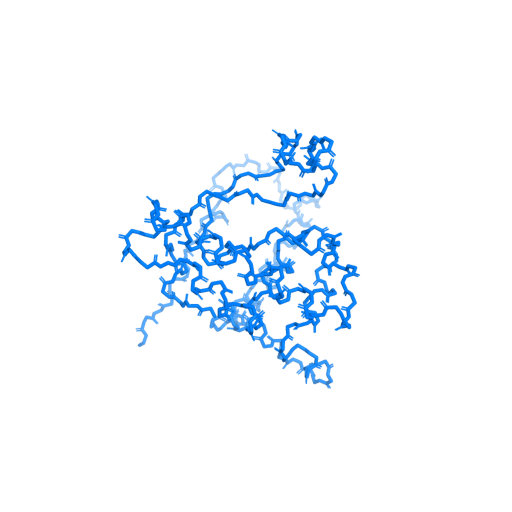 1 195 ? 2.494 -19.051 -23.288 1.00 42.97 195 VAL A O 1
ATOM 1602 N N . PRO A 1 196 ? 2.803 -18.641 -21.104 1.00 41.66 196 PRO A N 1
ATOM 1603 C CA . PRO A 1 196 ? 3.750 -19.735 -20.937 1.00 41.66 196 PRO A CA 1
ATOM 1604 C C . PRO A 1 196 ? 3.015 -21.064 -21.126 1.00 41.66 196 PRO A C 1
ATOM 1606 O O . PRO A 1 196 ? 1.942 -21.252 -20.545 1.00 41.66 196 PRO A O 1
ATOM 1609 N N . GLU A 1 197 ? 3.586 -21.985 -21.901 1.00 42.41 197 GLU A N 1
ATOM 1610 C CA . GLU A 1 197 ? 3.082 -23.357 -21.960 1.00 42.41 197 GLU A CA 1
ATOM 1611 C C . GLU A 1 197 ? 3.087 -23.953 -20.548 1.00 42.41 197 GLU A C 1
ATOM 1613 O O . GLU A 1 197 ? 4.103 -23.929 -19.844 1.00 42.41 197 GLU A O 1
ATOM 1618 N N . ARG A 1 198 ? 1.924 -24.451 -20.113 1.00 37.59 198 ARG A N 1
ATOM 1619 C CA . ARG A 1 198 ? 1.806 -25.212 -18.868 1.00 37.59 198 ARG A CA 1
ATOM 1620 C C . ARG A 1 198 ? 2.614 -26.501 -19.035 1.00 37.59 198 ARG A C 1
ATOM 1622 O O . ARG A 1 198 ? 2.231 -27.347 -19.838 1.00 37.59 198 ARG A O 1
ATOM 1629 N N . LYS A 1 199 ? 3.710 -26.623 -18.286 1.00 41.12 199 LYS A N 1
ATOM 1630 C CA . LYS A 1 199 ? 4.292 -27.922 -17.936 1.00 41.12 199 LYS A CA 1
ATOM 1631 C C . LYS A 1 199 ? 3.598 -28.468 -16.701 1.00 41.12 199 LYS A C 1
ATOM 1633 O O . LYS A 1 199 ? 3.295 -27.642 -15.809 1.00 41.12 199 LYS A O 1
#

Organism: Trichophyton equinum (strain ATCC MYA-4606 / CBS 127.97) (NCBI:txid559882)